Protein AF-A0A382UU58-F1 (afdb_monomer)

Solvent-accessible surface area (backbone atoms only — not comparable to full-atom values): 13690 Å² total; per-residue (Å²): 138,83,81,94,63,90,86,84,71,90,82,39,49,77,44,69,69,49,48,34,22,35,43,61,90,78,66,25,38,20,28,52,33,77,77,60,89,43,60,71,26,69,66,70,88,85,86,72,97,66,86,73,77,76,83,92,74,91,73,87,65,87,73,83,65,78,60,78,76,67,79,56,50,86,46,58,68,47,61,57,78,57,75,48,68,47,67,58,75,57,39,84,44,83,53,69,89,53,83,69,72,57,68,86,72,87,88,69,98,75,86,88,71,95,87,71,86,86,76,94,68,88,84,85,73,98,64,93,84,85,75,96,64,93,84,87,76,93,67,91,82,86,75,95,64,94,83,87,71,98,60,93,84,85,73,96,70,88,87,85,69,99,62,90,85,84,76,92,68,91,82,85,84,82,80,94,79,88,77,64,97,83,67,83,133

Secondary structure (DSSP, 8-state):
----S----SS-EEETTTTEEEETTTTEEEES-SS-SSSEEE-S----SS------S---S---S--S--S-B-SSEEE--S-B--SSB--SEEE-SSS-B--S----S----SS----SS----SS----SS----SS----SS----SS----SS----SS----SS-----S-----TT---

Sequence (185 aa):
MAVNKNFVVKNGLEVDTNTLFVDSANNRVAIGTTVPTAALDVRGKILSDSQVESFVGKFVGIVTAGAVGVTTMTTLDAVVTGFSTLGKANATSLNVTTGFSTVQSLTATDLTVSIGATVTKDLNVGAAATVGAALTVTGGAKFAADSRFEKALEIGEDLNVGAAATITGISTFTGAAKFASNSRF

Radius of gyration: 35.27 Å; Cα contacts (8 Å, |Δi|>4): 158; chains: 1; bounding box: 65×39×115 Å

Mean predicted aligned error: 12.37 Å

pLDDT: mean 81.49, std 17.52, range [39.19, 97.0]

Foldseek 3Di:
DDDPDDDDDQQWDDDPAQAWTAHNVVCAIEGRHNDDPDNYHYPDDDDDPDDDQDDPDDDDDDDDDHYAEDADDDDAADDYEDEDAHADDPYVDDDYPDDDYDYPDDDDPDDDDDPDDDDPDDDDDPDDDDDPDDDDDPDDDDDPDDDDDPDDDDDPDDDDDPDDDDDPDDDDDDDDDDDDPPDDD

Nearest PDB structures (foldseek):
  8ojn-assembly1_C  TM=7.534E-01  e=4.345E-01  Bdellovibrio bacteriovorus HD100

Organism: NCBI:txid408172

Structure (mmCIF, N/CA/C/O backbone):
data_AF-A0A382UU58-F1
#
_entry.id   AF-A0A382UU58-F1
#
loop_
_atom_site.group_PDB
_atom_site.id
_atom_site.type_symbol
_atom_site.label_atom_id
_atom_site.label_alt_id
_atom_site.label_comp_id
_atom_site.label_asym_id
_atom_site.label_entity_id
_atom_site.label_seq_id
_atom_site.pdbx_PDB_ins_code
_atom_site.Cartn_x
_atom_site.Cartn_y
_atom_site.Cartn_z
_atom_site.occupancy
_atom_site.B_iso_or_equiv
_atom_site.auth_seq_id
_atom_site.auth_comp_id
_atom_site.auth_asym_id
_atom_site.auth_atom_id
_atom_site.pdbx_PDB_model_num
ATOM 1 N N . MET A 1 1 ? -20.661 -18.734 61.007 1.00 77.69 1 MET A N 1
ATOM 2 C CA . MET A 1 1 ? -21.776 -19.347 60.250 1.00 77.69 1 MET A CA 1
ATOM 3 C C . MET A 1 1 ? -21.388 -19.371 58.786 1.00 77.69 1 MET A C 1
ATOM 5 O O . MET A 1 1 ? -21.098 -18.311 58.253 1.00 77.69 1 MET A O 1
ATOM 9 N N . ALA A 1 2 ? -21.332 -20.548 58.166 1.00 82.00 2 ALA A N 1
ATOM 10 C CA . ALA A 1 2 ? -21.176 -20.670 56.719 1.00 82.00 2 ALA A CA 1
ATOM 11 C C . ALA A 1 2 ? -22.558 -20.881 56.093 1.00 82.00 2 ALA A C 1
ATOM 13 O O . ALA A 1 2 ? -23.385 -21.609 56.646 1.00 82.00 2 ALA A O 1
ATOM 14 N N . VAL A 1 3 ? -22.820 -20.229 54.964 1.00 87.00 3 VAL A N 1
ATOM 15 C CA . VAL A 1 3 ? -24.046 -20.443 54.193 1.00 87.00 3 VAL A CA 1
ATOM 16 C C . VAL A 1 3 ? -23.756 -21.565 53.196 1.00 87.00 3 VAL A C 1
ATOM 18 O O . VAL A 1 3 ? -22.998 -21.370 52.257 1.00 87.00 3 VAL A O 1
ATOM 21 N N . ASN A 1 4 ? -24.334 -22.752 53.408 1.00 87.88 4 ASN A N 1
ATOM 22 C CA . ASN A 1 4 ? -24.103 -23.942 52.565 1.00 87.88 4 ASN A CA 1
ATOM 23 C C . ASN A 1 4 ? -25.203 -24.143 51.500 1.00 87.88 4 ASN A C 1
ATOM 25 O O . ASN A 1 4 ? -25.436 -25.254 51.022 1.00 87.88 4 ASN A O 1
ATOM 29 N N . LYS A 1 5 ? -25.948 -23.082 51.184 1.00 90.62 5 LYS A N 1
ATOM 30 C CA . LYS A 1 5 ? -27.027 -23.048 50.188 1.00 90.62 5 LYS A CA 1
ATOM 31 C C . LYS A 1 5 ?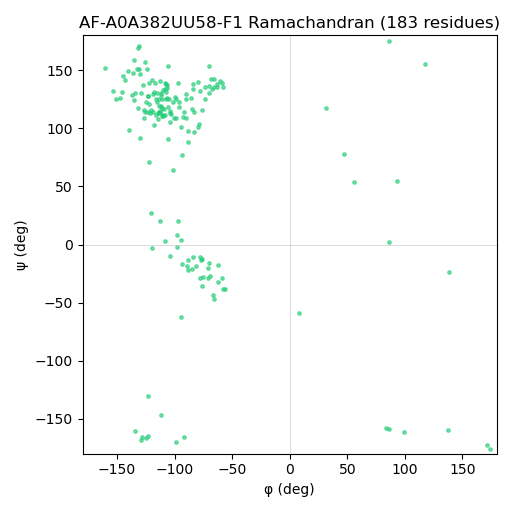 -26.879 -21.781 49.349 1.00 90.62 5 LYS A C 1
ATOM 33 O O . LYS A 1 5 ? -26.264 -20.818 49.800 1.00 90.62 5 LYS A O 1
ATOM 38 N N . ASN A 1 6 ? -27.465 -21.780 48.152 1.00 89.62 6 ASN A N 1
ATOM 39 C CA . ASN A 1 6 ? -27.457 -20.616 47.267 1.00 89.62 6 ASN A CA 1
ATOM 40 C C . ASN A 1 6 ? -28.095 -19.403 47.957 1.00 89.62 6 ASN A C 1
ATOM 42 O O . ASN A 1 6 ? -29.173 -19.516 48.545 1.00 89.62 6 ASN A O 1
ATOM 46 N N . PHE A 1 7 ? -27.458 -18.241 47.829 1.00 89.94 7 PHE A N 1
ATOM 47 C CA . PHE A 1 7 ? -28.039 -16.962 48.219 1.00 89.94 7 PHE A CA 1
ATOM 48 C C . PHE A 1 7 ? -28.746 -16.352 47.002 1.00 89.94 7 PHE A C 1
ATOM 50 O O . PHE A 1 7 ? -28.104 -16.060 45.997 1.00 89.94 7 PHE A O 1
ATOM 57 N N . VAL A 1 8 ? -30.075 -16.220 47.059 1.00 88.56 8 VAL A N 1
ATOM 58 C CA . VAL A 1 8 ? -30.902 -15.746 45.935 1.00 88.56 8 VAL A CA 1
ATOM 59 C C . VAL A 1 8 ? -31.477 -14.375 46.269 1.00 88.56 8 VAL A C 1
ATOM 61 O O . VAL A 1 8 ? -32.259 -14.247 47.209 1.00 88.56 8 VAL A O 1
ATOM 64 N N . VAL A 1 9 ? -31.135 -13.367 45.465 1.00 89.69 9 VAL A N 1
ATOM 65 C CA . VAL A 1 9 ? -31.638 -11.991 45.598 1.00 89.69 9 VAL A CA 1
ATOM 66 C C . VAL A 1 9 ? -32.503 -11.654 44.384 1.00 89.69 9 VAL A C 1
ATOM 68 O O . VAL A 1 9 ? -32.063 -11.820 43.251 1.00 89.69 9 VAL A O 1
ATOM 71 N N . LYS A 1 10 ? -33.751 -11.220 44.607 1.00 87.94 10 LYS A N 1
ATOM 72 C CA . LYS A 1 10 ? -34.755 -11.048 43.535 1.00 87.94 10 LYS A CA 1
ATOM 73 C C . LYS A 1 10 ? -34.829 -9.640 42.938 1.00 87.94 10 LYS A C 1
ATOM 75 O O . LYS A 1 10 ? -35.407 -9.482 41.872 1.00 87.94 10 LYS A O 1
ATOM 80 N N . ASN A 1 11 ? -34.275 -8.635 43.613 1.00 89.62 11 ASN A N 1
ATOM 81 C CA . ASN A 1 11 ? -34.460 -7.220 43.270 1.00 89.62 11 ASN A CA 1
ATOM 82 C C . ASN A 1 11 ? -33.140 -6.502 42.942 1.00 89.62 11 ASN A C 1
ATOM 84 O O . ASN A 1 11 ? -33.041 -5.292 43.111 1.00 89.62 11 ASN A O 1
ATOM 88 N N . GLY A 1 12 ? -32.133 -7.242 42.470 1.00 89.56 12 GLY A N 1
ATOM 89 C CA . GLY A 1 12 ? -30.792 -6.712 42.224 1.00 89.56 12 GLY A CA 1
ATOM 90 C C . GLY A 1 12 ? -29.902 -6.733 43.466 1.00 89.56 12 GLY A C 1
ATOM 91 O O . GLY A 1 12 ? -30.329 -7.121 44.553 1.00 89.56 12 GLY A O 1
ATOM 92 N N . LEU A 1 13 ? -28.640 -6.363 43.278 1.00 93.19 13 LEU A N 1
ATOM 93 C CA . LEU A 1 13 ? -27.620 -6.313 44.322 1.00 93.19 13 LEU A CA 1
ATOM 94 C C . LEU A 1 13 ? -26.845 -5.009 44.165 1.00 93.19 13 LEU A C 1
ATOM 96 O O . LEU A 1 13 ? -26.281 -4.758 43.105 1.00 93.19 13 LEU A O 1
ATOM 100 N N . GLU A 1 14 ? -26.792 -4.215 45.224 1.00 92.56 14 GLU A N 1
ATOM 101 C CA . GLU A 1 14 ? -25.912 -3.055 45.326 1.00 92.56 14 GLU A CA 1
ATOM 102 C C . GLU A 1 14 ? -24.922 -3.322 46.457 1.00 92.56 14 GLU A C 1
ATOM 104 O O . GLU A 1 14 ? -25.316 -3.645 47.580 1.00 92.56 14 GLU A O 1
ATOM 109 N N . VAL A 1 15 ? -23.633 -3.230 46.149 1.00 94.44 15 VAL A N 1
ATOM 110 C CA . VAL A 1 15 ? -22.552 -3.327 47.127 1.00 94.44 15 VAL A CA 1
ATOM 111 C C . VAL A 1 15 ? -21.776 -2.030 47.054 1.00 94.44 15 VAL A C 1
ATOM 113 O O . VAL A 1 15 ? -21.166 -1.765 46.020 1.00 94.44 15 VAL A O 1
ATOM 116 N N . ASP A 1 16 ? -21.804 -1.271 48.154 1.00 93.62 16 ASP A N 1
ATOM 117 C CA . ASP A 1 16 ? -21.096 0.003 48.313 1.00 93.62 16 ASP A CA 1
ATOM 118 C C . ASP A 1 16 ? -21.306 0.915 47.099 1.00 93.62 16 ASP A C 1
ATOM 120 O O . ASP A 1 16 ? -20.454 0.949 46.230 1.00 93.62 16 ASP A O 1
ATOM 124 N N . THR A 1 17 ? -22.471 1.569 47.017 1.00 87.00 17 THR A N 1
ATOM 125 C CA . THR A 1 17 ? -23.039 2.395 45.926 1.00 87.00 17 THR A CA 1
ATOM 126 C C . THR A 1 17 ? -22.303 2.436 44.581 1.00 87.00 17 THR A C 1
ATOM 128 O O . THR A 1 17 ? -22.873 2.074 43.559 1.00 87.00 17 THR A O 1
ATOM 131 N N . ASN A 1 18 ? -21.046 2.859 44.526 1.00 86.50 18 ASN A N 1
ATOM 132 C CA . ASN A 1 18 ? -20.272 2.954 43.294 1.00 86.50 18 ASN A CA 1
ATOM 133 C C . ASN A 1 18 ? -19.395 1.725 42.978 1.00 86.50 18 ASN A C 1
ATOM 135 O O . ASN A 1 18 ? -18.676 1.770 41.987 1.00 86.50 18 ASN A O 1
ATOM 139 N N . THR A 1 19 ? -19.424 0.640 43.749 1.00 94.12 19 THR A N 1
ATOM 140 C CA . THR A 1 19 ? -18.505 -0.499 43.606 1.00 94.12 19 THR A CA 1
ATOM 141 C C . THR A 1 19 ? -19.093 -1.607 42.733 1.00 94.12 19 THR A C 1
ATOM 143 O O . THR A 1 19 ? -18.539 -1.869 41.666 1.00 94.12 19 THR A O 1
ATOM 146 N N . LEU A 1 20 ? -20.213 -2.232 43.114 1.00 95.81 20 LEU A N 1
ATOM 147 C CA . LEU A 1 20 ? -20.887 -3.261 42.307 1.00 95.81 20 LEU A CA 1
ATOM 148 C C . LEU A 1 20 ? -22.398 -3.044 42.322 1.00 95.81 20 LEU A C 1
ATOM 150 O O . LEU A 1 20 ? -23.010 -2.977 43.387 1.00 95.81 20 LEU A O 1
ATOM 154 N N . PHE A 1 21 ? -22.998 -3.007 41.137 1.00 96.12 21 PHE A N 1
ATOM 155 C CA . PHE A 1 21 ? -24.433 -2.814 40.978 1.00 96.12 21 PHE A CA 1
ATOM 156 C C . PHE A 1 21 ? -25.022 -3.798 39.963 1.00 96.12 21 PHE A C 1
ATOM 158 O O . PHE A 1 21 ? -24.518 -3.940 38.851 1.00 96.12 21 PHE A O 1
ATOM 165 N N . VAL A 1 22 ? -26.106 -4.476 40.337 1.00 96.69 22 VAL A N 1
ATOM 166 C CA . VAL A 1 22 ? -26.886 -5.364 39.464 1.00 96.69 22 VAL A CA 1
ATOM 167 C C . VAL A 1 22 ? -28.284 -4.785 39.296 1.00 96.69 22 VAL A C 1
ATOM 169 O O . VAL A 1 22 ? -29.093 -4.806 40.225 1.00 96.69 22 VAL A O 1
ATOM 172 N N . ASP A 1 23 ? -28.581 -4.330 38.082 1.00 95.56 23 ASP A N 1
ATOM 173 C CA . ASP A 1 23 ? -29.900 -3.855 37.675 1.00 95.56 23 ASP A CA 1
ATOM 174 C C . ASP A 1 23 ? -30.730 -5.031 37.153 1.00 95.56 23 ASP A C 1
ATOM 176 O O . ASP A 1 23 ? -30.622 -5.452 35.996 1.00 95.56 23 ASP A O 1
ATOM 180 N N . SER A 1 24 ? -31.575 -5.562 38.033 1.00 94.88 24 SER A N 1
ATOM 181 C CA . SER A 1 24 ? -32.471 -6.673 37.699 1.00 94.88 24 SER A CA 1
ATOM 182 C C . SER A 1 24 ? -33.618 -6.290 36.757 1.00 94.88 24 SER A C 1
ATOM 184 O O . SER A 1 24 ? -34.164 -7.171 36.100 1.00 94.88 24 SER A O 1
ATOM 186 N N . ALA A 1 25 ? -33.978 -5.006 36.650 1.00 95.06 25 ALA A N 1
ATOM 187 C CA . ALA A 1 25 ? -35.067 -4.570 35.777 1.00 95.06 25 ALA A CA 1
ATOM 188 C C . ALA A 1 25 ? -34.635 -4.556 34.304 1.00 95.06 25 ALA A C 1
ATOM 190 O O . ALA A 1 25 ? -35.426 -4.891 33.422 1.00 95.06 25 ALA A O 1
ATOM 191 N N . ASN A 1 26 ? -33.371 -4.204 34.044 1.00 95.62 26 ASN A N 1
ATOM 192 C CA . ASN A 1 26 ? -32.811 -4.107 32.693 1.00 95.62 26 ASN A CA 1
ATOM 193 C C . ASN A 1 26 ? -31.810 -5.221 32.346 1.00 95.62 26 ASN A C 1
ATOM 195 O O . ASN A 1 26 ? -31.237 -5.195 31.256 1.00 95.62 26 ASN A O 1
ATOM 199 N N . ASN A 1 27 ? -31.599 -6.186 33.249 1.00 96.12 27 ASN A N 1
ATOM 200 C CA . ASN A 1 27 ? -30.622 -7.273 33.124 1.00 96.12 27 ASN A CA 1
ATOM 201 C C . ASN A 1 27 ? -29.187 -6.765 32.881 1.00 96.12 27 ASN A C 1
ATOM 203 O O . ASN A 1 27 ? -28.540 -7.155 31.906 1.00 96.12 27 ASN A O 1
ATOM 207 N N . ARG A 1 28 ? -28.695 -5.869 33.749 1.00 96.69 28 ARG A N 1
ATOM 208 C CA . ARG A 1 28 ? -27.355 -5.261 33.625 1.00 96.69 28 ARG A CA 1
ATOM 209 C C . ARG A 1 28 ? -26.509 -5.470 34.874 1.00 96.69 28 ARG A C 1
ATOM 211 O O . ARG A 1 28 ? -27.033 -5.523 35.986 1.00 96.69 28 ARG A O 1
ATOM 218 N N . VAL A 1 29 ? -25.194 -5.519 34.685 1.00 97.00 29 VAL A N 1
ATOM 219 C CA . VAL A 1 29 ? -24.195 -5.520 35.761 1.00 97.00 29 VAL A CA 1
ATOM 220 C C . VAL A 1 29 ? -23.247 -4.343 35.560 1.00 97.00 29 VAL A C 1
ATOM 222 O O . VAL A 1 29 ? -22.845 -4.044 34.435 1.00 97.00 29 VAL A O 1
ATOM 225 N N . ALA A 1 30 ? -22.891 -3.670 36.647 1.00 96.62 30 ALA A N 1
ATOM 226 C CA . ALA A 1 30 ? -22.056 -2.485 36.625 1.00 96.62 30 ALA A CA 1
ATOM 227 C C . ALA A 1 30 ? -20.987 -2.504 37.721 1.00 96.62 30 ALA A C 1
ATOM 229 O O . ALA A 1 30 ? -21.220 -3.003 38.822 1.00 96.62 30 ALA A O 1
ATOM 230 N N . ILE A 1 31 ? -19.834 -1.908 37.420 1.00 96.69 31 ILE A N 1
ATOM 231 C CA . ILE A 1 31 ? -18.744 -1.635 38.363 1.00 96.69 31 ILE A CA 1
ATOM 232 C C . ILE A 1 31 ? -18.365 -0.160 38.208 1.00 96.69 31 ILE A C 1
ATOM 234 O O . ILE A 1 31 ? -18.154 0.302 37.086 1.00 96.69 31 ILE A O 1
ATOM 238 N N . GLY A 1 32 ? -18.273 0.602 39.299 1.00 96.19 32 GLY A N 1
ATOM 239 C CA . GLY A 1 32 ? -17.961 2.040 39.222 1.00 96.19 32 GLY A CA 1
ATOM 240 C C . GLY A 1 32 ? -19.179 2.954 39.000 1.00 96.19 32 GLY A C 1
ATOM 241 O O . GLY A 1 32 ? -19.013 4.165 38.835 1.00 96.19 32 GLY A O 1
ATOM 242 N N . THR A 1 33 ? -20.405 2.415 38.931 1.00 95.06 33 THR A N 1
ATOM 243 C CA . THR A 1 33 ? -21.635 3.191 38.678 1.00 95.06 33 THR A CA 1
ATOM 244 C C . THR A 1 33 ? -22.910 2.464 39.112 1.00 95.06 33 THR A C 1
ATOM 246 O O . THR A 1 33 ? -22.974 1.244 39.048 1.00 95.06 33 THR A O 1
ATOM 249 N N . THR A 1 34 ? -23.949 3.224 39.468 1.00 95.31 34 THR A N 1
ATOM 250 C CA . THR A 1 34 ? -25.327 2.744 39.693 1.00 95.31 34 THR A CA 1
ATOM 251 C C . THR A 1 34 ? -26.252 2.955 38.492 1.00 95.31 34 THR A C 1
ATOM 253 O O . THR A 1 34 ? -27.418 2.575 38.531 1.00 95.31 34 THR A O 1
ATOM 256 N N . VAL A 1 35 ? -25.763 3.573 37.411 1.00 94.25 35 VAL A N 1
ATOM 257 C CA . VAL A 1 35 ? -26.565 3.882 36.214 1.00 94.25 35 VAL A CA 1
ATOM 258 C C . VAL A 1 35 ? -25.913 3.227 34.991 1.00 94.25 35 VAL A C 1
ATOM 260 O O . VAL A 1 35 ? -25.298 3.926 34.176 1.00 94.25 35 VAL A O 1
ATOM 263 N N . PRO A 1 36 ? -25.976 1.884 34.873 1.00 95.62 36 PRO A N 1
ATOM 264 C CA . PRO A 1 36 ? -25.387 1.172 33.748 1.00 95.62 36 PRO A CA 1
ATOM 265 C C . PRO A 1 36 ? -26.089 1.518 32.439 1.00 95.62 36 PRO A C 1
ATOM 267 O O . PRO A 1 36 ? -27.319 1.501 32.344 1.00 95.62 36 PRO A O 1
ATOM 270 N N . THR A 1 37 ? -25.301 1.766 31.399 1.00 95.06 37 THR A N 1
ATOM 271 C CA . THR A 1 37 ? -25.795 2.080 30.045 1.00 95.06 37 THR A CA 1
ATOM 272 C C . THR A 1 37 ? -25.672 0.911 29.064 1.00 95.06 37 THR A C 1
ATOM 274 O O . THR A 1 37 ? -26.261 0.949 27.985 1.00 95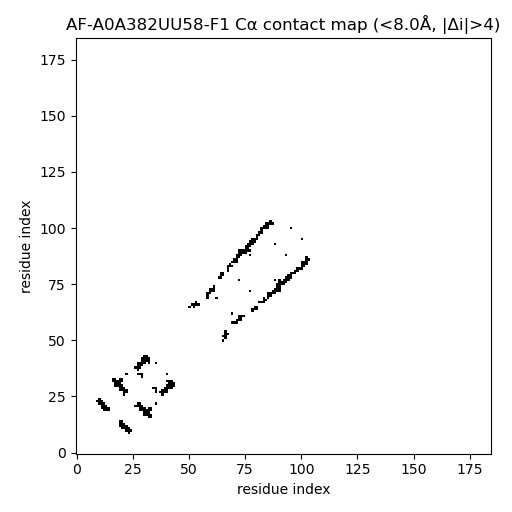.06 37 THR A O 1
ATOM 277 N N . ALA A 1 38 ? -24.970 -0.152 29.462 1.00 92.94 38 ALA A N 1
ATOM 278 C CA . ALA A 1 38 ? -24.764 -1.382 28.704 1.00 92.94 38 ALA A CA 1
ATOM 279 C C . ALA A 1 38 ? -25.055 -2.618 29.574 1.00 92.94 38 ALA A C 1
ATOM 281 O O . ALA A 1 38 ? -25.234 -2.501 30.785 1.00 92.94 38 ALA A O 1
ATOM 282 N N . ALA A 1 39 ? -25.099 -3.807 28.960 1.00 93.62 39 ALA A N 1
ATOM 283 C CA . ALA A 1 39 ? -25.292 -5.071 29.682 1.00 93.62 39 ALA A CA 1
ATOM 284 C C . ALA A 1 39 ? -24.201 -5.311 30.747 1.00 93.62 39 ALA A C 1
ATOM 286 O O . ALA A 1 39 ? -24.503 -5.767 31.847 1.00 93.62 39 ALA A O 1
ATOM 287 N N . LEU A 1 40 ? -22.956 -4.943 30.427 1.00 93.25 40 LEU A N 1
ATOM 288 C CA . LEU A 1 40 ? -21.830 -4.859 31.353 1.00 93.25 40 LEU A CA 1
ATOM 289 C C . LEU A 1 40 ? -21.222 -3.451 31.250 1.00 93.25 40 LEU A C 1
ATOM 291 O O . LEU A 1 40 ? -20.705 -3.091 30.193 1.00 93.25 40 LEU A O 1
ATOM 295 N N . ASP A 1 41 ? -21.303 -2.653 32.316 1.00 93.50 41 ASP A N 1
ATOM 296 C CA . ASP A 1 41 ? -20.777 -1.276 32.371 1.00 93.50 41 ASP A CA 1
ATOM 297 C C . ASP A 1 41 ? -19.690 -1.174 33.452 1.00 93.50 41 ASP A C 1
ATOM 299 O O . ASP A 1 41 ? -19.980 -1.151 34.647 1.00 93.50 41 ASP A O 1
ATOM 303 N N . VAL A 1 42 ? -18.421 -1.157 33.039 1.00 93.44 42 VAL A N 1
ATOM 304 C CA . VAL A 1 42 ? -17.278 -1.043 33.954 1.00 93.44 42 VAL A CA 1
ATOM 305 C C . VAL A 1 42 ? -16.622 0.320 33.777 1.00 93.44 42 VAL A C 1
ATOM 307 O O . VAL A 1 42 ? -15.960 0.584 32.771 1.00 93.44 42 VAL A O 1
ATOM 310 N N . ARG A 1 43 ? -16.757 1.184 34.783 1.00 93.12 43 ARG A N 1
ATOM 311 C CA . ARG A 1 43 ? -16.112 2.502 34.827 1.00 93.12 43 ARG A CA 1
ATOM 312 C C . ARG A 1 43 ? -14.786 2.413 35.568 1.00 93.12 43 ARG A C 1
ATOM 314 O O . ARG A 1 43 ? -14.669 2.794 36.728 1.00 93.12 43 ARG A O 1
ATOM 321 N N . GLY A 1 44 ? -13.778 1.887 34.883 1.00 88.50 44 GLY A N 1
ATOM 322 C CA . GLY A 1 44 ? -12.439 1.707 35.435 1.00 88.50 44 GLY A CA 1
ATOM 323 C C . GLY A 1 44 ? -11.535 0.897 34.514 1.00 88.50 44 GLY A C 1
ATOM 324 O O . GLY A 1 44 ? -11.891 0.593 33.377 1.00 88.50 44 GLY A O 1
ATOM 325 N N . LYS A 1 45 ? -10.346 0.545 35.011 1.00 84.56 45 LYS A N 1
ATOM 326 C CA . LYS A 1 45 ? -9.457 -0.400 34.325 1.00 84.56 45 LYS A CA 1
ATOM 327 C C . LYS A 1 45 ? -9.960 -1.824 34.562 1.00 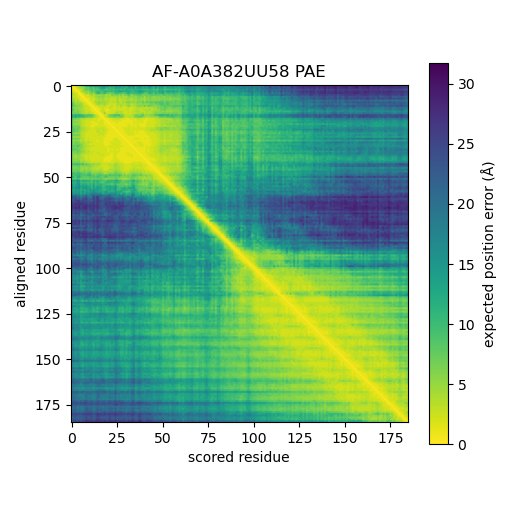84.56 45 LYS A C 1
ATOM 329 O O . LYS A 1 45 ? -10.209 -2.192 35.705 1.00 84.56 45 LYS A O 1
ATOM 334 N N . ILE A 1 46 ? -10.051 -2.619 33.500 1.00 87.94 46 ILE A N 1
ATOM 335 C CA . ILE A 1 46 ? -10.302 -4.061 33.581 1.00 87.94 46 ILE A CA 1
ATOM 336 C C . ILE A 1 46 ? -8.945 -4.763 33.502 1.00 87.94 46 ILE A C 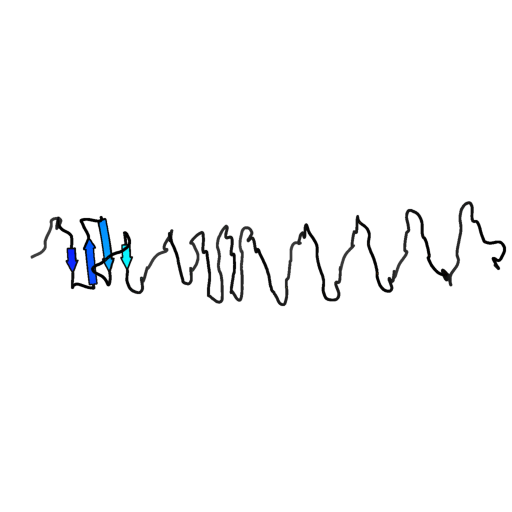1
ATOM 338 O O . ILE A 1 46 ? -8.203 -4.553 32.543 1.00 87.94 46 ILE A O 1
ATOM 342 N N . LEU A 1 47 ? -8.615 -5.563 34.514 1.00 84.75 47 LEU A N 1
ATOM 343 C CA . LEU A 1 47 ? -7.469 -6.468 34.490 1.00 84.75 47 LEU A CA 1
ATOM 344 C C . LEU A 1 47 ? -7.999 -7.885 34.254 1.00 84.75 47 LEU A C 1
ATOM 346 O O . LEU A 1 47 ? -8.677 -8.428 35.122 1.00 84.75 47 LEU A O 1
ATOM 350 N N . SER A 1 48 ? -7.701 -8.458 33.091 1.00 85.12 48 SER A N 1
ATOM 351 C CA . SER A 1 48 ? -8.047 -9.841 32.747 1.00 85.12 48 SER A CA 1
ATOM 352 C C . SER A 1 48 ? -6.788 -10.703 32.786 1.00 85.12 48 SER A C 1
ATOM 354 O O . SER A 1 48 ? -5.742 -10.277 32.300 1.00 85.12 48 SER A O 1
ATOM 356 N N . ASP A 1 49 ? -6.881 -11.906 33.348 1.00 84.94 49 ASP A N 1
ATOM 357 C CA . ASP A 1 49 ? -5.792 -12.897 33.347 1.00 84.94 49 ASP A CA 1
ATOM 358 C C . ASP A 1 49 ? -5.739 -13.737 32.054 1.00 84.94 49 ASP A C 1
ATOM 360 O O . ASP A 1 49 ? -4.761 -14.437 31.805 1.00 84.94 49 ASP A O 1
ATOM 364 N N . SER A 1 50 ? -6.784 -13.631 31.230 1.00 76.19 50 SER A N 1
ATOM 365 C CA . SER A 1 50 ? -7.029 -14.420 30.023 1.00 76.19 50 SER A CA 1
ATOM 366 C C . SER A 1 50 ? -7.415 -13.524 28.838 1.00 76.19 50 SER A C 1
ATOM 368 O O . SER A 1 50 ? -7.697 -12.332 29.001 1.00 76.19 50 SER A O 1
ATOM 370 N N . GLN A 1 51 ? -7.437 -14.097 27.630 1.00 64.75 51 GLN A N 1
ATOM 371 C CA . GLN A 1 51 ? -7.821 -13.381 26.410 1.00 64.75 51 GLN A CA 1
ATOM 372 C C . GLN A 1 51 ? -9.301 -12.961 26.437 1.00 64.75 51 GLN A C 1
ATOM 374 O O . GLN A 1 51 ? -10.173 -13.682 26.919 1.00 64.75 51 GLN A O 1
ATOM 379 N N . VAL A 1 52 ? -9.586 -11.771 25.899 1.00 74.44 52 VAL A N 1
ATOM 380 C CA . VAL A 1 52 ? -10.952 -11.328 25.592 1.00 74.44 52 VAL A CA 1
ATOM 381 C C . VAL A 1 52 ? -11.219 -11.668 24.129 1.00 74.44 52 VAL A C 1
ATOM 383 O O . VAL A 1 52 ? -10.764 -10.963 23.234 1.00 74.44 52 VAL A O 1
ATOM 386 N N . GLU A 1 53 ? -11.943 -12.764 23.903 1.00 61.19 53 GLU A N 1
ATOM 387 C CA . GLU A 1 53 ? -12.164 -13.361 22.574 1.00 61.19 53 GLU A CA 1
ATOM 388 C C . GLU A 1 53 ? -12.915 -12.443 21.594 1.00 61.19 53 GLU A C 1
ATOM 390 O O . GLU A 1 53 ? -12.691 -12.482 20.386 1.00 61.19 53 GLU A O 1
ATOM 395 N N . SER A 1 54 ? -13.828 -11.604 22.096 1.00 61.78 54 SER A N 1
ATOM 396 C CA . SER A 1 54 ? -14.620 -10.698 21.264 1.00 61.78 54 SER A CA 1
ATOM 397 C C . SER A 1 54 ? -14.937 -9.401 21.998 1.00 61.78 54 SER A C 1
ATOM 399 O O . SER A 1 54 ? -15.498 -9.412 23.094 1.00 61.78 54 SER A O 1
ATOM 401 N N . PHE A 1 55 ? -14.603 -8.274 21.369 1.00 67.88 55 PHE A N 1
ATOM 402 C CA . PHE A 1 55 ? -15.028 -6.949 21.804 1.00 67.88 55 PHE A CA 1
ATOM 403 C C . PHE A 1 55 ? -15.988 -6.383 20.757 1.00 67.88 55 PHE A C 1
ATOM 405 O O . PHE A 1 55 ? -15.595 -6.107 19.626 1.00 67.88 55 PHE A O 1
ATOM 412 N N . VAL A 1 56 ? -17.259 -6.213 21.119 1.00 62.12 56 VAL A N 1
ATOM 413 C CA . VAL A 1 56 ? -18.273 -5.633 20.230 1.00 62.12 56 VAL A CA 1
ATOM 414 C C . VAL A 1 56 ? -18.478 -4.173 20.626 1.00 62.12 56 VAL A C 1
ATOM 416 O O . VAL A 1 56 ? -19.034 -3.887 21.683 1.00 62.12 56 VAL A O 1
ATOM 419 N N . GLY A 1 57 ? -18.011 -3.236 19.794 1.00 65.44 57 GLY A N 1
ATOM 420 C CA . GLY A 1 57 ? -18.171 -1.796 20.020 1.00 65.44 57 GLY A CA 1
ATOM 421 C C . GLY A 1 57 ? -16.916 -0.976 19.711 1.00 65.44 57 GLY A C 1
ATOM 422 O O . GLY A 1 57 ? -16.033 -1.401 18.969 1.00 65.44 57 GLY A O 1
ATOM 423 N N . LYS A 1 58 ? -16.837 0.236 20.274 1.00 61.22 58 LYS A N 1
ATOM 424 C CA . LYS A 1 58 ? -15.688 1.141 20.121 1.00 61.22 58 LYS A CA 1
ATOM 425 C C . LYS A 1 58 ? -14.591 0.770 21.125 1.00 61.22 58 LYS A C 1
ATOM 427 O O . LYS A 1 58 ? -14.632 1.218 22.267 1.00 61.22 58 LYS A O 1
ATOM 432 N N . PHE A 1 59 ? -13.604 -0.011 20.696 1.00 66.19 59 PHE A N 1
ATOM 433 C CA . PHE A 1 59 ? -12.377 -0.233 21.465 1.00 66.19 59 PHE A CA 1
ATOM 434 C C . PHE A 1 59 ? -11.367 0.897 21.204 1.00 66.19 59 PHE A C 1
ATOM 436 O O . PHE A 1 59 ? -11.145 1.285 20.057 1.00 66.19 59 PHE A O 1
ATOM 443 N N . VAL A 1 60 ? -10.765 1.440 22.264 1.00 54.31 60 VAL A N 1
ATOM 444 C CA . VAL A 1 60 ? -9.696 2.451 22.197 1.00 54.31 60 VAL A CA 1
ATOM 445 C C . VAL A 1 60 ? -8.559 1.973 23.106 1.00 54.31 60 VAL A C 1
ATOM 447 O O . VAL A 1 60 ? -8.594 2.213 24.310 1.00 54.31 60 VAL A O 1
ATOM 450 N N . GLY A 1 61 ? -7.585 1.238 22.557 1.00 54.03 61 GLY A N 1
ATOM 451 C CA . GLY A 1 61 ? -6.487 0.635 23.326 1.0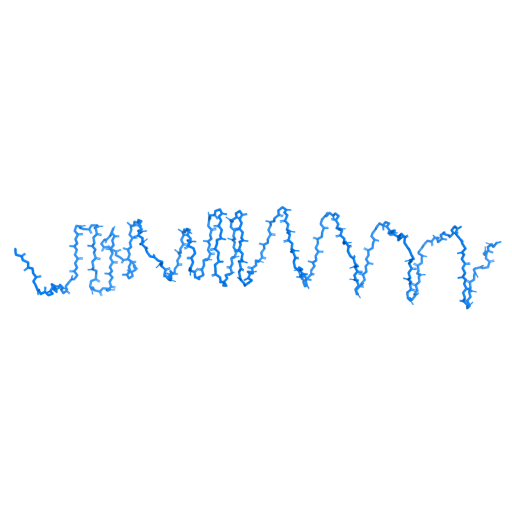0 54.03 61 GLY A CA 1
ATOM 452 C C . GLY A 1 61 ? -5.571 -0.276 22.496 1.00 54.03 61 GLY A C 1
ATOM 453 O O . GLY A 1 61 ? -5.740 -0.390 21.283 1.00 54.03 61 GLY A O 1
ATOM 454 N N . ILE A 1 62 ? -4.599 -0.924 23.151 1.00 51.59 62 ILE A N 1
ATOM 455 C CA . ILE A 1 62 ? -3.707 -1.935 22.551 1.00 51.59 62 ILE A CA 1
ATOM 456 C C . ILE A 1 62 ? -4.394 -3.297 22.630 1.00 51.59 62 ILE A C 1
ATOM 458 O O . ILE A 1 62 ? -4.774 -3.723 23.719 1.00 51.59 62 ILE A O 1
ATOM 462 N N . VAL A 1 63 ? -4.520 -3.991 21.500 1.00 57.28 63 VAL A N 1
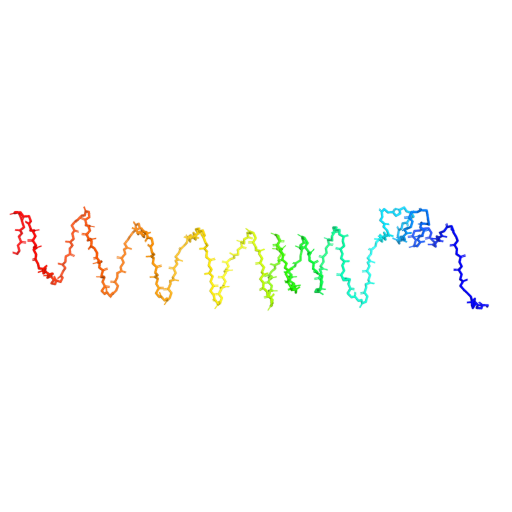ATOM 463 C CA . VAL A 1 63 ? -4.833 -5.424 21.493 1.00 57.28 63 VAL A CA 1
ATOM 464 C C . VAL A 1 63 ? -3.512 -6.179 21.446 1.00 57.28 63 VAL A C 1
ATOM 466 O O . VAL A 1 63 ? -2.828 -6.179 20.426 1.00 57.28 63 VAL A O 1
ATOM 469 N N . THR A 1 64 ? -3.149 -6.835 22.543 1.00 47.53 64 THR A N 1
ATOM 470 C CA . THR A 1 64 ? -2.115 -7.871 22.507 1.00 47.53 64 THR A CA 1
ATOM 471 C C . THR A 1 64 ? -2.763 -9.146 21.958 1.00 47.53 64 THR A C 1
ATOM 473 O O . THR A 1 64 ? -3.551 -9.766 22.658 1.00 47.53 64 THR A O 1
ATOM 476 N N . ALA A 1 65 ? -2.477 -9.447 20.684 1.00 40.75 65 ALA A N 1
ATOM 477 C CA . ALA A 1 65 ? -2.710 -10.676 19.903 1.00 40.75 65 ALA A CA 1
ATOM 478 C C . ALA A 1 65 ? -3.948 -11.557 20.228 1.00 40.75 65 ALA A C 1
ATOM 480 O O . ALA A 1 65 ? -4.023 -12.199 21.275 1.00 40.75 65 ALA A O 1
ATOM 481 N N . GLY A 1 66 ? -4.855 -11.690 19.248 1.00 50.09 66 GLY A N 1
ATOM 482 C CA . GLY A 1 66 ? -5.895 -12.735 19.201 1.00 50.09 66 GLY A CA 1
ATOM 483 C C . GLY A 1 66 ? -7.280 -12.270 18.737 1.00 50.09 66 GLY A C 1
ATOM 484 O O . GLY A 1 66 ? -8.042 -13.069 18.204 1.00 50.09 66 GLY A O 1
ATOM 485 N N . ALA A 1 67 ? -7.605 -10.981 18.872 1.00 45.16 67 ALA A N 1
ATOM 486 C CA . ALA A 1 67 ? -8.931 -10.473 18.520 1.00 45.16 67 ALA A CA 1
ATOM 487 C C . ALA A 1 67 ? -9.019 -10.016 17.051 1.00 45.16 67 ALA A C 1
ATOM 489 O O . ALA A 1 67 ? -8.260 -9.163 16.587 1.00 45.16 67 ALA A O 1
ATOM 490 N N . VAL A 1 68 ? -9.994 -10.574 16.334 1.00 45.84 68 VAL A N 1
ATOM 491 C CA . VAL A 1 68 ? -10.396 -10.190 14.975 1.00 45.84 68 VAL A CA 1
ATOM 492 C C . VAL A 1 68 ? -11.080 -8.813 15.017 1.00 45.84 68 VAL A C 1
ATOM 494 O O . VAL A 1 68 ? -12.013 -8.617 15.790 1.00 45.84 68 VAL A O 1
ATOM 497 N N . GLY A 1 69 ? -10.671 -7.875 14.152 1.00 49.97 69 GLY A N 1
ATOM 498 C CA . GLY A 1 69 ? -11.461 -6.668 13.852 1.00 49.97 69 GLY A CA 1
ATOM 499 C C . GLY A 1 69 ? -11.154 -5.413 14.680 1.00 49.97 69 GLY A C 1
ATOM 500 O O . GLY A 1 69 ? -12.057 -4.807 15.251 1.00 49.97 69 GLY A O 1
ATOM 501 N N . VAL A 1 70 ? -9.895 -4.966 14.709 1.00 49.81 70 VAL A N 1
ATOM 502 C CA . VAL A 1 70 ? -9.530 -3.665 15.301 1.00 49.81 70 VAL A CA 1
ATOM 503 C C . VAL A 1 70 ? -9.756 -2.532 14.292 1.00 49.81 70 VAL A C 1
ATOM 505 O O . VAL A 1 70 ? -9.065 -2.448 13.280 1.00 49.81 70 VAL A O 1
ATOM 508 N N . THR A 1 71 ? -10.705 -1.635 14.574 1.00 45.16 71 THR A N 1
ATOM 509 C CA . THR A 1 71 ? -11.073 -0.529 13.665 1.00 45.16 71 THR A CA 1
ATOM 510 C C . THR A 1 71 ? -10.085 0.651 13.694 1.00 45.16 71 THR A C 1
ATOM 512 O O . THR A 1 71 ? -9.909 1.311 12.672 1.00 45.16 71 THR A O 1
ATOM 515 N N . THR A 1 72 ? -9.392 0.902 14.816 1.00 41.06 72 THR A N 1
ATOM 516 C CA . THR A 1 72 ? -8.366 1.962 14.942 1.00 41.06 72 THR A CA 1
ATOM 517 C C . THR A 1 72 ? -7.307 1.573 15.980 1.00 41.06 72 THR A C 1
ATOM 519 O O . THR A 1 72 ? -7.655 1.325 17.131 1.00 41.06 72 THR A O 1
ATOM 522 N N . MET A 1 73 ? -6.022 1.569 15.605 1.00 50.16 73 MET A N 1
ATOM 523 C CA . MET A 1 73 ? -4.888 1.332 16.515 1.00 50.16 73 MET A CA 1
ATOM 524 C C . MET A 1 73 ? -4.067 2.618 16.684 1.00 50.16 73 MET A C 1
ATOM 526 O O . MET A 1 73 ? -3.705 3.252 15.694 1.00 50.16 73 MET A O 1
ATOM 530 N N . THR A 1 74 ? -3.767 3.005 17.926 1.00 43.78 74 THR A N 1
ATOM 531 C CA . THR A 1 74 ? -3.030 4.243 18.256 1.00 43.78 74 THR A CA 1
ATOM 532 C C . THR A 1 74 ? -1.641 3.985 18.854 1.00 43.78 74 THR A C 1
ATOM 534 O O . THR A 1 74 ? -1.121 4.856 19.549 1.00 43.78 74 THR A O 1
ATOM 537 N N . THR A 1 75 ? -1.049 2.800 18.655 1.00 39.19 75 THR A N 1
ATOM 538 C CA . THR A 1 75 ? 0.218 2.406 19.304 1.00 39.19 75 THR A CA 1
ATOM 539 C C . THR A 1 75 ? 1.307 1.960 18.342 1.00 39.19 75 THR A C 1
ATOM 541 O O . THR A 1 75 ? 1.019 1.515 17.237 1.00 39.19 75 THR A O 1
ATOM 544 N N . LEU A 1 76 ? 2.551 2.064 18.829 1.00 41.81 76 LEU A N 1
ATOM 545 C CA . LEU A 1 76 ? 3.799 1.922 18.078 1.00 41.81 76 LEU A CA 1
ATOM 546 C C . LEU A 1 76 ? 3.934 0.586 17.328 1.00 41.81 76 LEU A C 1
ATOM 548 O O . LEU A 1 76 ? 4.343 0.637 16.192 1.00 41.81 76 LEU A O 1
ATOM 552 N N . ASP A 1 77 ? 3.512 -0.580 17.818 1.00 40.00 77 ASP A N 1
ATOM 553 C CA . ASP A 1 77 ? 3.589 -1.821 17.015 1.00 40.00 77 ASP A CA 1
ATOM 554 C C . ASP A 1 77 ? 2.247 -2.554 16.935 1.00 40.00 77 ASP A C 1
ATOM 556 O O . ASP A 1 77 ? 1.536 -2.675 17.937 1.00 40.00 77 ASP A O 1
ATOM 560 N N . ALA A 1 78 ? 1.902 -3.039 15.735 1.00 48.59 78 ALA A N 1
ATOM 561 C CA . ALA A 1 78 ? 0.707 -3.836 15.461 1.00 48.59 78 ALA A CA 1
ATOM 562 C C . ALA A 1 78 ? 1.093 -5.293 15.178 1.00 48.59 78 ALA A C 1
ATOM 564 O O . ALA A 1 78 ? 1.660 -5.599 14.128 1.00 48.59 78 ALA A O 1
ATOM 565 N N . VAL A 1 79 ? 0.740 -6.204 16.090 1.00 47.06 79 VAL A N 1
ATOM 566 C CA . VAL A 1 79 ? 0.825 -7.653 15.852 1.00 47.06 79 VAL A CA 1
ATOM 567 C C . VAL A 1 79 ? -0.581 -8.173 15.597 1.00 47.06 79 VAL A C 1
ATOM 569 O O . VAL A 1 79 ? -1.395 -8.293 16.511 1.00 47.06 79 VAL A O 1
ATOM 572 N N . VAL A 1 80 ? -0.866 -8.463 14.333 1.00 49.00 80 VAL A N 1
ATOM 573 C CA . VAL A 1 80 ? -2.158 -8.966 13.877 1.00 49.00 80 VAL A CA 1
ATOM 574 C C . VAL A 1 80 ? -1.988 -10.411 13.427 1.00 49.00 80 VAL A C 1
ATOM 576 O O . VAL A 1 80 ? -1.168 -10.712 12.563 1.00 49.00 80 VAL A O 1
ATOM 579 N N . THR A 1 81 ? -2.789 -11.310 13.991 1.00 41.22 81 THR A N 1
ATOM 580 C CA . THR A 1 81 ? -2.872 -12.714 13.576 1.00 41.22 81 THR A CA 1
ATOM 581 C C . THR A 1 81 ? -4.179 -12.933 12.809 1.00 41.22 81 THR A C 1
ATOM 583 O O . THR A 1 81 ? -5.250 -12.748 13.381 1.00 41.22 81 THR A O 1
ATOM 586 N N . GLY A 1 82 ? -4.112 -13.321 11.531 1.00 47.66 82 GLY A N 1
ATOM 587 C CA . GLY A 1 82 ? -5.290 -13.576 10.685 1.00 47.66 82 GLY A CA 1
ATOM 588 C C . GLY A 1 82 ? -5.657 -12.419 9.743 1.00 47.66 82 GLY A C 1
ATOM 589 O O . GLY A 1 82 ? -4.833 -11.562 9.437 1.00 47.66 82 GLY A O 1
ATOM 590 N N . PHE A 1 83 ? -6.900 -12.406 9.245 1.00 42.19 83 PHE A N 1
ATOM 591 C CA . PHE A 1 83 ? -7.389 -11.373 8.322 1.00 42.19 83 PHE A CA 1
ATOM 592 C C . PHE A 1 83 ? -7.636 -10.060 9.066 1.00 42.19 83 PHE A C 1
ATOM 594 O O . PHE A 1 83 ? -8.405 -10.024 10.027 1.00 42.19 83 PHE A O 1
ATOM 601 N N . SER A 1 84 ? -7.036 -8.955 8.629 1.00 51.94 84 SER A N 1
ATOM 602 C CA . SER A 1 84 ? -7.416 -7.632 9.135 1.00 51.94 84 SER A CA 1
ATOM 603 C C . SER A 1 84 ? -7.303 -6.554 8.072 1.00 51.94 84 SER A C 1
ATOM 605 O O . SER A 1 84 ? -6.282 -6.402 7.400 1.00 51.94 84 SER A O 1
ATOM 607 N N . THR A 1 85 ? -8.370 -5.773 7.954 1.00 50.91 85 THR A N 1
ATOM 608 C CA . THR A 1 85 ? -8.407 -4.524 7.200 1.00 50.91 85 THR A CA 1
ATOM 609 C C . THR A 1 85 ? -7.966 -3.396 8.134 1.00 50.91 85 THR A C 1
ATOM 611 O O . THR A 1 85 ? -8.791 -2.796 8.823 1.00 50.91 85 THR A O 1
ATOM 614 N N . LEU A 1 86 ? -6.663 -3.118 8.215 1.00 56.78 86 LEU A N 1
ATOM 615 C CA . LEU A 1 86 ? -6.173 -1.965 8.979 1.00 56.78 86 LEU A CA 1
ATOM 616 C C . LEU A 1 86 ? -6.367 -0.706 8.124 1.00 56.78 86 LEU A C 1
ATOM 618 O O . LEU A 1 86 ? -5.595 -0.444 7.208 1.00 56.78 86 LEU A O 1
ATOM 622 N N . GLY A 1 87 ? -7.416 0.070 8.409 1.00 53.75 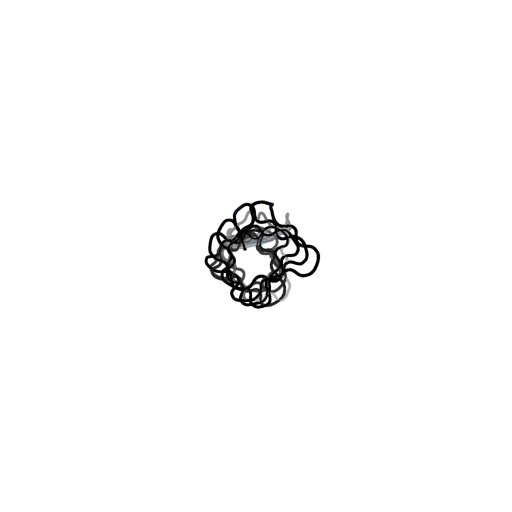87 GLY A N 1
ATOM 623 C CA . GLY A 1 87 ? -7.741 1.282 7.644 1.00 53.75 87 GLY A CA 1
ATOM 624 C C . GLY A 1 87 ? -6.703 2.408 7.787 1.00 53.75 87 GLY A C 1
ATOM 625 O O . GLY A 1 87 ? -6.316 3.020 6.795 1.00 53.75 87 GLY A O 1
ATOM 626 N N . LYS A 1 88 ? -6.225 2.667 9.013 1.00 54.25 88 LYS A N 1
ATOM 627 C CA . LYS A 1 88 ? -5.101 3.570 9.333 1.00 54.25 88 LYS A CA 1
ATOM 628 C C . LYS A 1 88 ? -4.250 2.936 10.435 1.00 54.25 88 LYS A C 1
ATOM 630 O O . LYS A 1 88 ? -4.607 3.023 11.608 1.00 54.25 88 LYS A O 1
ATOM 635 N N . ALA A 1 89 ? -3.143 2.295 10.071 1.00 57.97 89 ALA A N 1
ATOM 636 C CA . ALA A 1 89 ? -2.141 1.852 11.038 1.00 57.97 89 ALA A CA 1
ATOM 637 C C . ALA A 1 89 ? -1.183 3.017 11.336 1.00 57.97 89 ALA A C 1
ATOM 639 O O . ALA A 1 89 ? -0.491 3.478 10.434 1.00 57.97 89 ALA A O 1
ATOM 640 N N . ASN A 1 90 ? -1.146 3.506 12.578 1.00 56.91 90 ASN A N 1
ATOM 641 C CA . ASN A 1 90 ? -0.081 4.397 13.058 1.00 56.91 90 ASN A CA 1
ATOM 642 C C . ASN A 1 90 ? 0.904 3.582 13.907 1.00 56.91 90 ASN A C 1
ATOM 644 O O . ASN A 1 90 ? 0.971 3.756 15.122 1.00 56.91 90 ASN A O 1
ATOM 648 N N . ALA A 1 91 ? 1.574 2.630 13.258 1.00 57.47 91 ALA A N 1
ATOM 649 C CA . ALA A 1 91 ? 2.545 1.731 13.865 1.00 57.47 91 ALA A CA 1
ATOM 650 C C . ALA A 1 91 ? 3.919 1.916 13.193 1.00 57.47 91 ALA A C 1
ATOM 652 O O . ALA A 1 91 ? 3.991 2.090 11.978 1.00 57.47 91 ALA A O 1
ATOM 653 N N . THR A 1 92 ? 5.001 1.857 13.971 1.00 64.94 92 THR A N 1
ATOM 654 C CA . THR A 1 92 ? 6.390 1.710 13.528 1.00 64.94 92 THR A CA 1
ATOM 655 C C . THR A 1 92 ? 6.604 0.443 12.713 1.00 64.94 92 THR A C 1
ATOM 657 O O . THR A 1 92 ? 7.451 0.442 11.823 1.00 64.94 92 THR A O 1
ATOM 660 N N . SER A 1 93 ? 5.818 -0.611 12.956 1.00 66.12 93 SER A N 1
ATOM 661 C CA . SER A 1 93 ? 5.811 -1.812 12.125 1.00 66.12 93 SER A CA 1
ATOM 662 C C . SER A 1 93 ? 4.411 -2.424 11.964 1.00 66.12 93 SER A C 1
ATOM 664 O O . SER A 1 93 ? 3.608 -2.469 12.898 1.00 66.12 93 SER A O 1
ATOM 666 N N . LEU A 1 94 ? 4.124 -2.913 10.752 1.00 71.12 94 LEU A N 1
ATOM 667 C CA . LEU A 1 94 ? 3.003 -3.806 10.450 1.00 71.12 94 LEU A CA 1
ATOM 668 C C . LEU A 1 94 ? 3.587 -5.153 10.014 1.00 71.12 94 LEU A C 1
ATOM 670 O O . LEU A 1 94 ? 4.138 -5.254 8.919 1.00 71.12 94 LEU A O 1
ATOM 674 N N . ASN A 1 95 ? 3.477 -6.176 10.864 1.00 72.81 95 ASN A N 1
ATOM 675 C CA . ASN A 1 95 ? 3.995 -7.515 10.582 1.00 72.81 95 ASN A CA 1
ATOM 676 C C . ASN A 1 95 ? 2.848 -8.517 10.378 1.00 72.81 95 ASN A C 1
ATOM 678 O O . ASN A 1 95 ? 2.145 -8.867 11.326 1.00 72.81 95 ASN A O 1
ATOM 682 N N . VAL A 1 96 ? 2.668 -8.982 9.141 1.00 69.38 96 VAL A N 1
ATOM 683 C CA . VAL A 1 96 ? 1.642 -9.965 8.759 1.00 69.38 96 VAL A CA 1
ATOM 684 C C . VAL A 1 96 ? 2.331 -11.307 8.530 1.00 69.38 96 VAL A C 1
ATOM 686 O O . VAL A 1 96 ? 2.788 -11.606 7.432 1.00 69.38 96 VAL A O 1
ATOM 689 N N . THR A 1 97 ? 2.433 -12.117 9.585 1.00 66.00 97 THR A N 1
ATOM 690 C CA . THR A 1 97 ? 3.165 -13.398 9.546 1.00 66.00 97 THR A CA 1
ATOM 691 C C . THR A 1 97 ? 2.470 -14.455 8.680 1.00 66.00 97 THR A C 1
ATOM 693 O O . THR A 1 97 ? 3.123 -15.345 8.143 1.00 66.00 97 THR A O 1
ATOM 696 N N . THR A 1 98 ? 1.142 -14.376 8.541 1.00 58.03 98 THR A N 1
ATOM 697 C CA . THR A 1 98 ? 0.341 -15.247 7.664 1.00 58.03 98 THR A CA 1
ATOM 698 C C . THR A 1 98 ? -0.825 -14.459 7.061 1.00 58.03 98 THR A C 1
ATOM 700 O O . THR A 1 98 ? -1.390 -13.591 7.724 1.00 58.03 98 THR A O 1
ATOM 703 N N . GLY A 1 99 ? -1.201 -14.767 5.815 1.00 66.69 99 GLY A N 1
ATOM 704 C CA . GLY A 1 99 ? -2.299 -14.096 5.109 1.00 66.69 99 GLY A CA 1
ATOM 705 C C . GLY A 1 99 ? -1.884 -12.818 4.369 1.00 66.69 99 GLY A C 1
ATOM 706 O O . GLY A 1 99 ? -0.722 -12.644 4.013 1.00 66.69 99 GLY A O 1
ATOM 707 N N . PHE A 1 100 ? -2.856 -11.943 4.096 1.00 65.12 100 PHE A N 1
ATOM 708 C CA . PHE A 1 100 ? -2.655 -10.647 3.441 1.00 65.12 100 PHE A CA 1
ATOM 709 C C . PHE A 1 100 ? -3.364 -9.533 4.223 1.00 65.12 100 PHE A C 1
ATOM 711 O O . PHE A 1 100 ? -4.402 -9.762 4.846 1.00 65.12 100 PHE A O 1
ATOM 718 N N . SER A 1 101 ? -2.833 -8.312 4.155 1.00 71.00 101 SER A N 1
ATOM 719 C CA . SER A 1 101 ? -3.511 -7.099 4.626 1.00 71.00 101 SER A CA 1
ATOM 720 C C . SER A 1 101 ? -3.853 -6.203 3.446 1.00 71.00 101 SER A C 1
ATOM 722 O O . SER A 1 101 ? -3.060 -6.051 2.520 1.00 71.00 101 SER A O 1
ATOM 724 N N . THR A 1 102 ? -5.024 -5.575 3.484 1.00 71.81 102 THR A N 1
ATOM 725 C CA . THR A 1 102 ? -5.398 -4.530 2.525 1.00 71.81 102 THR A CA 1
ATOM 726 C C . THR A 1 102 ? -5.096 -3.166 3.134 1.00 71.81 102 THR A C 1
ATOM 728 O O . THR A 1 102 ? -5.684 -2.813 4.158 1.00 71.81 102 THR A O 1
ATOM 731 N N . VAL A 1 103 ? -4.212 -2.392 2.505 1.00 72.50 103 VAL A N 1
ATOM 732 C CA . VAL A 1 103 ? -3.878 -1.025 2.924 1.00 72.50 103 VAL A CA 1
ATOM 733 C C . VAL A 1 103 ? -4.451 -0.053 1.897 1.00 72.50 103 VAL A C 1
ATOM 735 O O . VAL A 1 103 ? -4.055 -0.073 0.737 1.00 72.50 103 VAL A O 1
ATOM 738 N N . GLN A 1 104 ? -5.398 0.795 2.308 1.00 77.69 104 GLN A N 1
ATOM 739 C CA . GLN A 1 104 ? -6.067 1.730 1.391 1.00 77.69 104 GLN A CA 1
ATOM 740 C C . GLN A 1 104 ? -5.144 2.872 0.927 1.00 77.69 104 GLN A C 1
ATOM 742 O O . GLN A 1 104 ? -5.332 3.400 -0.168 1.00 77.69 104 GLN A O 1
ATOM 747 N N . SER A 1 105 ? -4.172 3.258 1.762 1.00 75.69 105 SER A N 1
ATOM 748 C CA . SER A 1 105 ? -3.156 4.280 1.491 1.00 75.69 105 SER A CA 1
ATOM 749 C C . SER A 1 105 ? -1.909 3.990 2.325 1.00 75.69 105 SER A C 1
ATOM 751 O O . SER A 1 105 ? -2.027 3.774 3.531 1.00 75.69 105 SER A O 1
ATOM 753 N N . LEU A 1 106 ? -0.728 4.023 1.708 1.00 80.88 106 LEU A N 1
ATOM 754 C CA . LEU A 1 106 ? 0.561 3.826 2.374 1.00 80.88 106 LEU A CA 1
ATOM 755 C C . LEU A 1 106 ? 1.461 5.039 2.128 1.00 80.88 106 LEU A C 1
ATOM 757 O O . LEU A 1 106 ? 1.686 5.419 0.982 1.00 80.88 106 LEU A O 1
ATOM 761 N N . THR A 1 107 ? 2.003 5.600 3.205 1.00 81.88 107 THR A N 1
ATOM 762 C CA . THR A 1 107 ? 3.058 6.617 3.165 1.00 81.88 107 THR A CA 1
ATOM 763 C C . THR A 1 107 ? 4.245 6.054 3.935 1.00 81.88 107 THR A C 1
ATOM 765 O O . THR A 1 107 ? 4.137 5.849 5.142 1.00 81.88 107 THR A O 1
ATOM 768 N N . ALA A 1 108 ? 5.351 5.772 3.252 1.00 82.44 108 ALA A N 1
ATOM 769 C CA . ALA A 1 108 ? 6.560 5.208 3.849 1.00 82.44 108 ALA A CA 1
ATOM 770 C C . ALA A 1 108 ? 7.805 5.861 3.235 1.00 82.44 108 ALA A C 1
ATOM 772 O O . ALA A 1 108 ? 7.768 6.256 2.070 1.00 82.44 108 ALA A O 1
ATOM 773 N N . THR A 1 109 ? 8.890 5.970 4.010 1.00 87.06 109 THR A N 1
ATOM 774 C CA . THR A 1 109 ? 10.203 6.393 3.488 1.00 87.06 109 THR A CA 1
ATOM 775 C C . THR A 1 109 ? 10.742 5.355 2.510 1.00 87.06 109 THR A C 1
ATOM 777 O O . THR A 1 109 ? 11.136 5.707 1.406 1.00 87.06 109 THR A O 1
ATOM 780 N N . ASP A 1 110 ? 10.672 4.079 2.903 1.00 86.75 110 ASP A N 1
ATOM 781 C CA . ASP A 1 110 ? 11.106 2.937 2.108 1.00 86.75 110 ASP A CA 1
ATOM 782 C C . ASP A 1 110 ? 10.007 1.872 2.059 1.00 86.75 110 ASP A C 1
ATOM 784 O O . ASP A 1 110 ? 9.270 1.661 3.027 1.00 86.75 110 ASP A O 1
ATOM 788 N N . LEU A 1 111 ? 9.927 1.167 0.932 1.00 88.38 111 LEU A N 1
ATOM 789 C CA . LEU A 1 111 ? 9.083 -0.008 0.755 1.00 88.38 111 LEU A CA 1
ATOM 790 C C . LEU A 1 111 ? 9.908 -1.126 0.114 1.00 88.38 111 LEU A C 1
ATOM 792 O O . LEU A 1 111 ? 10.340 -1.006 -1.030 1.00 88.38 111 LEU A O 1
ATOM 796 N N . THR A 1 112 ? 10.071 -2.235 0.834 1.00 89.25 112 THR A N 1
ATOM 797 C CA . THR A 1 112 ? 10.759 -3.436 0.341 1.00 89.25 112 THR A CA 1
ATOM 798 C C . THR A 1 112 ? 9.747 -4.544 0.077 1.00 89.25 112 THR A C 1
ATOM 800 O O . THR A 1 112 ? 8.939 -4.864 0.946 1.00 89.25 112 THR A O 1
ATOM 803 N N . VAL A 1 113 ? 9.814 -5.171 -1.101 1.00 89.75 113 VAL A N 1
ATOM 804 C CA . VAL A 1 113 ? 8.959 -6.310 -1.470 1.00 89.75 113 VAL A CA 1
ATOM 805 C C . VAL A 1 113 ? 9.824 -7.482 -1.932 1.00 89.75 113 VAL A C 1
ATOM 807 O O . VAL A 1 113 ? 10.407 -7.440 -3.010 1.00 89.75 113 VAL A O 1
ATOM 810 N N . SER A 1 114 ? 9.909 -8.540 -1.124 1.00 88.44 114 SER A N 1
ATOM 811 C CA . SER A 1 114 ? 10.887 -9.623 -1.332 1.00 88.44 114 SER A CA 1
ATOM 812 C C . SER A 1 114 ? 10.460 -10.717 -2.315 1.00 88.44 114 SER A C 1
ATOM 814 O O . SER A 1 114 ? 11.320 -11.435 -2.813 1.00 88.44 114 SER A O 1
ATOM 816 N N . ILE A 1 115 ? 9.156 -10.879 -2.575 1.00 86.38 115 ILE A N 1
ATOM 817 C CA . ILE A 1 115 ? 8.611 -12.011 -3.361 1.00 86.38 115 ILE A CA 1
ATOM 818 C C . ILE A 1 115 ? 7.874 -11.529 -4.636 1.00 86.38 115 ILE A C 1
ATOM 820 O O . ILE A 1 115 ? 7.476 -12.334 -5.469 1.00 86.38 115 ILE A O 1
ATOM 824 N N . GLY A 1 116 ? 7.756 -10.208 -4.838 1.00 85.56 116 GLY A N 1
ATOM 825 C CA . GLY A 1 116 ? 7.127 -9.574 -6.007 1.00 85.56 116 GLY A CA 1
ATOM 826 C C . GLY A 1 116 ? 5.885 -8.737 -5.671 1.00 85.56 116 GLY A C 1
ATOM 827 O O . GLY A 1 116 ? 5.225 -8.958 -4.659 1.00 85.56 116 GLY A O 1
ATOM 828 N N . ALA A 1 117 ? 5.573 -7.759 -6.526 1.00 92.75 117 ALA A N 1
ATOM 829 C CA . ALA A 1 117 ? 4.413 -6.873 -6.405 1.00 92.75 117 ALA A CA 1
ATOM 830 C C . ALA A 1 117 ? 3.668 -6.768 -7.744 1.00 92.75 117 ALA A C 1
ATOM 832 O O . ALA A 1 117 ? 4.276 -6.866 -8.807 1.00 92.75 117 ALA A O 1
ATOM 833 N N . THR A 1 118 ? 2.356 -6.527 -7.698 1.00 93.81 118 THR A N 1
ATOM 834 C CA . THR A 1 118 ? 1.540 -6.188 -8.876 1.00 93.81 118 THR A CA 1
ATOM 835 C C . THR A 1 118 ? 0.852 -4.849 -8.641 1.00 93.81 118 THR A C 1
ATOM 837 O O . THR A 1 118 ? 0.174 -4.673 -7.630 1.00 93.81 118 THR A O 1
ATOM 840 N N . VAL A 1 119 ? 0.995 -3.919 -9.587 1.00 94.31 119 VAL A N 1
ATOM 841 C CA . VAL A 1 119 ? 0.274 -2.640 -9.612 1.00 94.31 119 VAL A CA 1
ATOM 842 C C . VAL A 1 119 ? -0.649 -2.667 -10.825 1.00 94.31 119 VAL A C 1
ATOM 844 O O . VAL A 1 119 ? -0.186 -2.752 -11.956 1.00 94.31 119 VAL A O 1
ATOM 847 N N . THR A 1 120 ? -1.961 -2.669 -10.594 1.00 94.00 120 THR A N 1
ATOM 848 C CA . THR A 1 120 ? -2.977 -2.827 -11.657 1.00 94.00 120 THR A CA 1
ATOM 849 C C . THR A 1 120 ? -3.398 -1.509 -12.304 1.00 94.00 120 THR A C 1
ATOM 851 O O . THR A 1 120 ? -4.076 -1.501 -13.329 1.00 94.00 120 THR A O 1
ATOM 854 N N . LYS A 1 121 ? -3.035 -0.399 -11.667 1.00 94.31 121 LYS A N 1
ATOM 855 C CA . LYS A 1 121 ? -3.236 0.974 -12.128 1.00 94.31 121 LYS A CA 1
ATOM 856 C C . LYS A 1 121 ? -1.861 1.569 -12.443 1.00 94.31 121 LYS A C 1
ATOM 858 O O . LYS A 1 121 ? -0.951 0.856 -12.855 1.00 94.31 121 LYS A O 1
ATOM 863 N N . ASP A 1 122 ? -1.706 2.861 -12.213 1.00 94.25 122 ASP A N 1
ATOM 864 C CA . ASP A 1 122 ? -0.472 3.571 -12.483 1.00 94.25 122 ASP A CA 1
ATOM 865 C C . ASP A 1 122 ? 0.553 3.349 -11.366 1.00 94.25 122 ASP A C 1
ATOM 867 O O . ASP A 1 122 ? 0.232 3.385 -10.175 1.00 94.25 122 ASP A O 1
ATOM 871 N N . LEU A 1 123 ? 1.810 3.175 -11.767 1.00 94.75 123 LEU A N 1
ATOM 872 C CA . LEU A 1 123 ? 2.969 3.328 -10.900 1.00 94.75 123 LEU A CA 1
ATOM 873 C C . LEU A 1 123 ? 3.636 4.664 -11.239 1.00 94.75 123 LEU A C 1
ATOM 875 O O . LEU A 1 123 ? 4.187 4.821 -12.325 1.00 94.75 123 LEU A O 1
ATOM 879 N N . ASN A 1 124 ? 3.603 5.618 -10.310 1.00 94.56 124 ASN A N 1
ATOM 880 C CA . ASN A 1 124 ? 4.312 6.888 -10.449 1.00 94.56 124 ASN A CA 1
ATOM 881 C C . ASN A 1 124 ? 5.608 6.858 -9.631 1.00 94.56 124 ASN A C 1
ATOM 883 O O . ASN A 1 124 ? 5.560 6.669 -8.415 1.00 94.56 124 ASN A O 1
ATOM 887 N N . VAL A 1 125 ? 6.753 7.081 -10.276 1.00 95.81 125 VAL A N 1
ATOM 888 C CA . VAL A 1 125 ? 8.060 7.160 -9.611 1.00 95.81 125 VAL A CA 1
ATOM 889 C C . VAL A 1 125 ? 8.571 8.594 -9.712 1.00 95.81 125 VAL A C 1
ATOM 891 O O . VAL A 1 125 ? 8.824 9.089 -10.804 1.00 95.81 125 VAL A O 1
ATOM 894 N N . GLY A 1 126 ? 8.708 9.275 -8.572 1.00 93.44 126 GLY A N 1
ATOM 895 C CA . GLY A 1 126 ? 9.129 10.684 -8.529 1.00 93.44 126 GLY A CA 1
ATOM 896 C C . GLY A 1 126 ? 10.633 10.917 -8.719 1.00 93.44 126 GLY A C 1
ATOM 897 O O . GLY A 1 126 ? 11.055 12.057 -8.884 1.00 93.44 126 GLY A O 1
ATOM 898 N N . ALA A 1 127 ? 11.437 9.854 -8.679 1.00 93.81 127 ALA A N 1
ATOM 899 C CA . ALA A 1 127 ? 12.891 9.877 -8.824 1.00 93.81 127 ALA A CA 1
ATOM 900 C C . ALA A 1 127 ? 13.350 8.772 -9.797 1.00 93.81 127 ALA A C 1
ATOM 902 O O . ALA A 1 127 ? 12.564 8.274 -10.601 1.00 93.81 127 ALA A O 1
ATOM 903 N N . ALA A 1 128 ? 14.627 8.385 -9.747 1.00 93.50 128 ALA A N 1
ATOM 904 C CA . ALA A 1 128 ? 15.151 7.306 -10.578 1.00 93.50 128 ALA A CA 1
ATOM 905 C C . ALA A 1 128 ? 14.580 5.934 -10.171 1.00 93.50 128 ALA A C 1
ATOM 907 O O . ALA A 1 128 ? 14.432 5.637 -8.987 1.00 93.50 128 ALA A O 1
ATOM 908 N N . ALA A 1 129 ? 14.320 5.083 -11.165 1.00 95.88 129 ALA A N 1
ATOM 909 C CA . ALA A 1 129 ? 13.979 3.675 -10.988 1.00 95.88 129 ALA A CA 1
ATOM 910 C C . ALA A 1 129 ? 15.054 2.796 -11.638 1.00 95.88 129 ALA A C 1
ATOM 912 O O . ALA A 1 129 ? 15.491 3.077 -12.754 1.00 95.88 129 ALA A O 1
ATOM 913 N N . THR A 1 130 ? 15.429 1.706 -10.970 1.00 95.88 130 THR A N 1
ATOM 914 C CA . THR A 1 130 ? 16.366 0.706 -11.497 1.00 95.88 130 THR A CA 1
ATOM 915 C C . THR A 1 130 ? 15.664 -0.641 -11.596 1.00 95.88 130 THR A C 1
ATOM 917 O O . THR A 1 130 ? 15.092 -1.114 -10.617 1.00 95.88 130 THR A O 1
ATOM 920 N N . VAL A 1 131 ? 15.747 -1.287 -12.760 1.00 95.69 131 VAL A N 1
ATOM 921 C CA . VAL A 1 131 ? 15.287 -2.666 -12.965 1.00 95.69 131 VAL A CA 1
ATOM 922 C C . VAL A 1 131 ? 16.522 -3.538 -13.156 1.00 95.69 131 VAL A C 1
ATOM 924 O O . VAL A 1 131 ? 17.241 -3.389 -14.137 1.00 95.69 131 VAL A O 1
ATOM 927 N N . GLY A 1 132 ? 16.805 -4.416 -12.191 1.00 93.75 132 GLY A N 1
ATOM 928 C CA . GLY A 1 132 ? 18.014 -5.255 -12.211 1.00 93.75 132 GLY A CA 1
ATOM 929 C C . GLY A 1 132 ? 17.960 -6.436 -13.188 1.00 93.75 132 GLY A C 1
ATOM 930 O O . GLY A 1 132 ? 18.983 -7.060 -13.448 1.00 93.75 132 GLY A O 1
ATOM 931 N N . ALA A 1 133 ? 16.776 -6.748 -13.716 1.00 93.69 133 ALA A N 1
ATOM 932 C CA . ALA A 1 133 ? 16.530 -7.822 -14.674 1.00 93.69 133 ALA A CA 1
ATOM 933 C C . ALA A 1 133 ? 15.883 -7.264 -15.957 1.00 93.69 133 ALA A C 1
ATOM 935 O O . ALA A 1 133 ? 15.893 -6.058 -16.198 1.00 93.69 133 ALA A O 1
ATOM 936 N N . ALA A 1 134 ? 15.316 -8.136 -16.792 1.00 94.31 134 ALA A N 1
ATOM 937 C CA . ALA A 1 134 ? 14.615 -7.715 -17.998 1.00 94.31 134 ALA A CA 1
ATOM 938 C C . ALA A 1 134 ? 13.376 -6.863 -17.668 1.00 94.31 134 ALA A C 1
ATOM 940 O O . ALA A 1 134 ? 12.567 -7.221 -16.812 1.00 94.31 134 ALA A O 1
ATOM 941 N N . LEU A 1 135 ? 13.206 -5.763 -18.403 1.00 95.81 135 LEU A N 1
ATOM 942 C CA . LEU A 1 135 ? 11.976 -4.979 -18.439 1.00 95.81 135 LEU A CA 1
ATOM 943 C C . LEU A 1 135 ? 11.191 -5.355 -19.698 1.00 95.81 135 LEU A C 1
ATOM 945 O O . LEU A 1 135 ? 11.725 -5.289 -20.801 1.00 95.81 135 LEU A O 1
ATOM 949 N N . THR A 1 136 ? 9.920 -5.718 -19.538 1.00 96.31 136 THR A N 1
ATOM 950 C CA . THR A 1 136 ? 8.987 -5.922 -20.656 1.00 96.31 136 THR A CA 1
ATOM 951 C C . THR A 1 136 ? 7.931 -4.829 -20.630 1.00 96.31 136 THR A C 1
ATOM 953 O O . THR A 1 136 ? 7.287 -4.622 -19.603 1.00 96.31 136 THR A O 1
ATOM 956 N N . VAL A 1 137 ? 7.730 -4.152 -21.759 1.00 96.31 137 VAL A N 1
ATOM 957 C CA . VAL A 1 137 ? 6.675 -3.149 -21.935 1.00 96.31 137 VAL A CA 1
ATOM 958 C C . VAL A 1 137 ? 5.816 -3.583 -23.114 1.00 96.31 137 VAL A C 1
ATOM 960 O O . VAL A 1 137 ? 6.296 -3.652 -24.238 1.00 96.31 137 VAL A O 1
ATOM 963 N N . THR A 1 138 ? 4.554 -3.918 -22.853 1.00 95.25 138 THR A N 1
ATOM 964 C CA . THR A 1 138 ? 3.604 -4.352 -23.893 1.00 95.25 138 THR A CA 1
ATOM 965 C C . THR A 1 138 ? 2.836 -3.187 -24.520 1.00 95.25 138 THR A C 1
ATOM 967 O O . THR A 1 138 ? 2.263 -3.336 -25.594 1.00 95.25 138 THR A O 1
ATOM 970 N N . GLY A 1 139 ? 2.806 -2.034 -23.844 1.00 94.00 139 GLY A N 1
ATOM 971 C CA . GLY A 1 139 ? 2.232 -0.783 -24.339 1.00 94.00 139 GLY A CA 1
ATOM 972 C C . GLY A 1 139 ? 3.284 0.173 -24.906 1.00 94.00 139 GLY A C 1
ATOM 973 O O . GLY A 1 139 ? 4.453 -0.168 -25.060 1.00 94.00 139 GLY A O 1
ATOM 974 N N . GLY A 1 140 ? 2.872 1.408 -25.193 1.00 93.62 140 GLY A N 1
ATOM 975 C CA . GLY A 1 140 ? 3.797 2.456 -25.624 1.00 93.62 140 GLY A CA 1
ATOM 976 C C . GLY A 1 140 ? 4.719 2.913 -24.491 1.00 93.62 140 GLY A C 1
ATOM 977 O O . GLY A 1 140 ? 4.261 3.164 -23.377 1.00 93.62 140 GLY A O 1
ATOM 978 N N . ALA A 1 141 ? 6.006 3.079 -24.791 1.00 96.19 141 ALA A N 1
ATOM 979 C CA . ALA A 1 141 ? 6.973 3.724 -23.909 1.00 96.19 141 ALA A CA 1
ATOM 980 C C . ALA A 1 141 ? 7.357 5.097 -24.476 1.00 96.19 141 ALA A C 1
ATOM 982 O O . ALA A 1 141 ? 7.648 5.225 -25.664 1.00 96.19 141 ALA A O 1
ATOM 983 N N . LYS A 1 142 ? 7.381 6.126 -23.623 1.00 95.62 142 LYS A N 1
ATOM 984 C CA . LYS A 1 142 ? 7.888 7.457 -23.973 1.00 95.62 142 LYS A CA 1
ATOM 985 C C . LYS A 1 142 ? 9.119 7.766 -23.133 1.00 95.62 142 LYS A C 1
ATOM 987 O O . LYS A 1 142 ? 9.030 7.833 -21.911 1.00 95.62 142 LYS A O 1
ATOM 992 N N . PHE A 1 143 ? 10.226 8.051 -23.804 1.00 95.44 143 PHE A N 1
ATOM 993 C CA . PHE A 1 143 ? 11.433 8.595 -23.192 1.00 95.44 143 PHE A CA 1
ATOM 994 C C . PHE A 1 143 ? 11.498 10.082 -23.543 1.00 95.44 143 PHE A C 1
ATOM 996 O O . PHE A 1 143 ? 11.522 10.448 -24.713 1.00 95.44 143 PHE A O 1
ATOM 1003 N N . ALA A 1 144 ? 11.402 10.950 -22.534 1.00 94.06 144 ALA A N 1
ATOM 1004 C CA . ALA A 1 144 ? 11.379 12.402 -22.744 1.00 94.06 144 ALA A CA 1
ATOM 1005 C C . ALA A 1 144 ? 12.781 13.006 -22.933 1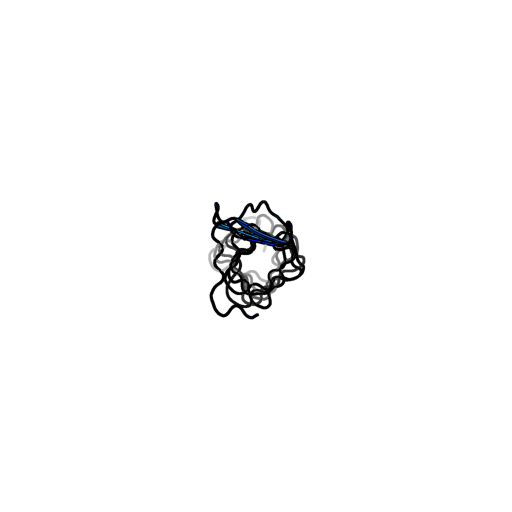.00 94.06 144 ALA A C 1
ATOM 1007 O O . ALA A 1 144 ? 12.903 14.121 -23.430 1.00 94.06 144 ALA A O 1
ATOM 1008 N N . ALA A 1 145 ? 13.807 12.270 -22.515 1.00 93.81 145 ALA A N 1
ATOM 1009 C CA . ALA A 1 145 ? 15.215 12.605 -22.651 1.00 93.81 145 ALA A CA 1
ATOM 1010 C C . ALA A 1 145 ? 15.940 11.455 -23.368 1.00 93.81 145 ALA A C 1
ATOM 1012 O O . ALA A 1 145 ? 15.299 10.564 -23.931 1.00 93.81 145 ALA A O 1
ATOM 1013 N N . ASP A 1 146 ? 17.269 11.473 -23.332 1.00 92.62 146 ASP A N 1
ATOM 1014 C CA . ASP A 1 146 ? 18.100 10.493 -24.020 1.00 92.62 146 ASP A CA 1
ATOM 1015 C C . ASP A 1 146 ? 17.850 9.057 -23.534 1.00 92.62 146 ASP A C 1
ATOM 1017 O O . ASP A 1 146 ? 17.708 8.783 -22.340 1.00 92.62 146 ASP A O 1
ATOM 1021 N N . SER A 1 147 ? 17.859 8.119 -24.481 1.00 95.38 147 SER A N 1
ATOM 1022 C CA . SER A 1 147 ? 17.864 6.677 -24.231 1.00 95.38 147 SER A CA 1
ATOM 1023 C C . SER A 1 147 ? 19.167 6.075 -24.749 1.00 95.38 147 SER A C 1
ATOM 1025 O O . SER A 1 147 ? 19.530 6.305 -25.904 1.00 95.38 147 SER A O 1
ATOM 1027 N N . ARG A 1 148 ? 19.852 5.271 -23.931 1.00 95.81 148 ARG A N 1
ATOM 1028 C CA . ARG A 1 148 ? 21.098 4.590 -24.309 1.00 95.81 148 ARG A CA 1
ATOM 1029 C C . ARG A 1 148 ? 20.921 3.077 -24.263 1.00 95.81 148 ARG A C 1
ATOM 1031 O O . ARG A 1 148 ? 20.472 2.539 -23.256 1.00 95.81 148 ARG A O 1
ATOM 1038 N N . PHE A 1 149 ? 21.342 2.403 -25.328 1.00 95.12 149 PHE A N 1
ATOM 1039 C CA . PHE A 1 149 ? 21.432 0.947 -25.400 1.00 95.12 149 PHE A CA 1
ATOM 1040 C C . PHE A 1 149 ? 22.910 0.554 -25.445 1.00 95.12 149 PHE A C 1
ATOM 1042 O O . PHE A 1 149 ? 23.625 0.928 -26.368 1.00 95.12 149 PHE A O 1
ATOM 1049 N N . GLU A 1 150 ? 23.382 -0.183 -24.438 1.00 95.00 150 GLU A N 1
ATOM 1050 C CA . GLU A 1 150 ? 24.791 -0.623 -24.351 1.00 95.00 150 GLU A CA 1
ATOM 1051 C C . GLU A 1 150 ? 25.110 -1.804 -25.283 1.00 95.00 150 GLU A C 1
ATOM 1053 O O . GLU A 1 150 ? 26.264 -2.201 -25.455 1.00 95.00 150 GLU A O 1
ATOM 1058 N N . LYS A 1 151 ? 24.061 -2.432 -25.820 1.00 93.94 151 LYS A N 1
ATOM 1059 C CA . LYS A 1 151 ? 24.095 -3.605 -26.697 1.00 93.94 151 LYS A CA 1
ATOM 1060 C C . LYS A 1 151 ? 23.244 -3.325 -27.938 1.00 93.94 151 LYS A C 1
ATOM 1062 O O . LYS A 1 151 ? 22.871 -2.184 -28.191 1.00 93.94 151 LYS A O 1
ATOM 1067 N N . ALA A 1 152 ? 22.970 -4.362 -28.724 1.00 93.38 152 ALA A N 1
ATOM 1068 C CA . ALA A 1 152 ? 22.131 -4.244 -29.906 1.00 93.38 152 ALA A CA 1
ATOM 1069 C C . ALA A 1 152 ? 20.728 -3.723 -29.550 1.00 93.38 152 ALA A C 1
ATOM 1071 O O . ALA A 1 152 ? 20.137 -4.133 -28.551 1.00 93.38 152 ALA A O 1
ATOM 1072 N N . LEU A 1 153 ? 20.219 -2.836 -30.402 1.00 95.38 153 LEU A N 1
ATOM 1073 C CA . LEU A 1 153 ? 18.820 -2.437 -30.451 1.00 95.38 153 LEU A CA 1
ATOM 1074 C C . LEU A 1 153 ? 18.189 -3.118 -31.667 1.00 95.38 153 LEU A C 1
ATOM 1076 O O . LEU A 1 153 ? 18.687 -2.965 -32.780 1.00 95.38 153 LEU A O 1
ATOM 1080 N N . GLU A 1 154 ? 17.103 -3.848 -31.446 1.00 95.94 154 GLU A N 1
ATOM 1081 C CA . GLU A 1 154 ? 16.279 -4.438 -32.498 1.00 95.94 154 GLU A CA 1
ATOM 1082 C C . GLU A 1 154 ? 14.960 -3.669 -32.599 1.00 95.94 154 GLU A C 1
ATOM 1084 O O . GLU A 1 154 ? 14.370 -3.292 -31.585 1.00 95.94 154 GLU A O 1
ATOM 1089 N N . ILE A 1 155 ? 14.510 -3.423 -33.827 1.00 95.50 155 ILE A N 1
ATOM 1090 C CA . ILE A 1 155 ? 13.251 -2.742 -34.126 1.00 95.50 155 ILE A CA 1
ATOM 1091 C C . ILE A 1 155 ? 12.489 -3.657 -35.074 1.00 95.50 155 ILE A C 1
ATOM 1093 O O . ILE A 1 155 ? 12.974 -3.944 -36.163 1.00 95.50 155 ILE A O 1
ATOM 1097 N N . GLY A 1 156 ? 11.337 -4.156 -34.623 1.00 93.31 156 GLY A N 1
ATOM 1098 C CA . GLY A 1 156 ? 10.575 -5.163 -35.368 1.00 93.31 156 GLY A CA 1
ATOM 1099 C C . GLY A 1 156 ? 9.826 -4.612 -36.583 1.00 93.31 156 GLY A C 1
ATOM 1100 O O . GLY A 1 156 ? 9.613 -5.343 -37.539 1.00 93.31 156 GLY A O 1
ATOM 1101 N N . GLU A 1 157 ? 9.454 -3.332 -36.541 1.00 93.69 157 GLU A N 1
ATOM 1102 C CA . GLU A 1 157 ? 8.711 -2.637 -37.600 1.00 93.69 157 GLU A CA 1
ATOM 1103 C C . GLU A 1 157 ? 9.518 -1.401 -38.051 1.00 93.69 157 GLU A C 1
ATOM 1105 O O . GLU A 1 157 ? 10.723 -1.482 -38.290 1.00 93.69 157 GLU A O 1
ATOM 1110 N N . ASP A 1 158 ? 8.890 -0.228 -38.123 1.00 94.00 158 ASP A N 1
ATOM 1111 C CA . ASP A 1 158 ? 9.523 0.992 -38.611 1.00 94.00 158 ASP A CA 1
ATOM 1112 C C . ASP A 1 158 ? 10.336 1.736 -37.538 1.00 94.00 158 ASP A C 1
ATOM 1114 O O . ASP A 1 158 ? 9.882 1.974 -36.415 1.00 94.00 158 ASP A O 1
ATOM 1118 N N . LEU A 1 159 ? 11.513 2.229 -37.936 1.00 94.56 159 LEU A N 1
ATOM 1119 C CA . LEU A 1 159 ? 12.229 3.292 -37.231 1.00 94.56 159 LEU A CA 1
ATOM 1120 C C . LEU A 1 159 ? 11.963 4.633 -37.923 1.00 94.56 159 LEU A C 1
ATOM 1122 O O . LEU A 1 159 ? 12.504 4.907 -38.993 1.00 94.56 159 LEU A O 1
ATOM 1126 N N . ASN A 1 160 ? 11.188 5.505 -37.281 1.00 94.06 160 ASN A N 1
ATOM 1127 C CA . ASN A 1 160 ? 11.024 6.888 -37.724 1.00 94.06 160 ASN A CA 1
ATOM 1128 C C . ASN A 1 160 ? 11.939 7.823 -36.921 1.00 94.06 160 ASN A C 1
ATOM 1130 O O . ASN A 1 160 ? 11.860 7.868 -35.693 1.00 94.06 160 ASN A O 1
ATOM 1134 N N . VAL A 1 161 ? 12.774 8.604 -37.605 1.00 94.62 161 VAL A N 1
ATOM 1135 C CA . VAL A 1 161 ? 13.673 9.581 -36.976 1.00 94.62 161 VAL A CA 1
ATOM 1136 C C . VAL A 1 161 ? 13.237 10.979 -37.397 1.00 94.62 161 VAL A C 1
ATOM 1138 O O . VAL A 1 161 ? 13.337 11.346 -38.562 1.00 94.62 161 VAL A O 1
ATOM 1141 N N . GLY A 1 162 ? 12.743 11.771 -36.441 1.00 91.06 162 GLY A N 1
ATOM 1142 C CA . GLY A 1 162 ? 12.231 13.120 -36.720 1.00 91.06 162 GLY A CA 1
ATOM 1143 C C . GLY A 1 162 ? 13.307 14.146 -37.103 1.00 91.06 162 GLY A C 1
ATOM 1144 O O . GLY A 1 162 ? 12.984 15.207 -37.627 1.00 91.06 162 GLY A O 1
ATOM 1145 N N . ALA A 1 163 ? 14.577 13.834 -36.841 1.00 91.75 163 ALA A N 1
ATOM 1146 C CA . ALA A 1 163 ? 15.744 14.641 -37.186 1.00 91.75 163 ALA A CA 1
ATOM 1147 C C . ALA A 1 163 ? 16.781 13.787 -37.942 1.00 91.75 163 ALA A C 1
ATOM 1149 O O . ALA A 1 163 ? 16.480 12.693 -38.413 1.00 91.75 163 ALA A O 1
ATOM 1150 N N . ALA A 1 164 ? 18.016 14.276 -38.072 1.00 89.81 164 ALA A N 1
ATOM 1151 C CA . ALA A 1 164 ? 19.088 13.503 -38.692 1.00 89.81 164 ALA A CA 1
ATOM 1152 C C . ALA A 1 164 ? 19.483 12.295 -37.824 1.00 89.81 164 ALA A C 1
ATOM 1154 O O . ALA A 1 164 ? 19.714 12.432 -36.623 1.00 89.81 164 ALA A O 1
ATOM 1155 N N . ALA A 1 165 ? 19.613 11.127 -38.452 1.00 93.44 165 ALA A N 1
ATOM 1156 C CA . ALA A 1 165 ? 20.274 9.969 -37.863 1.00 93.44 165 ALA A CA 1
ATOM 1157 C C . ALA A 1 165 ? 21.769 10.001 -38.217 1.00 93.44 165 ALA A C 1
ATOM 1159 O O . ALA A 1 165 ? 22.125 10.128 -39.388 1.00 93.44 165 ALA A O 1
ATOM 1160 N N . THR A 1 166 ? 22.639 9.853 -37.218 1.00 93.25 166 THR A N 1
ATOM 1161 C CA . THR A 1 166 ? 24.095 9.776 -37.413 1.00 93.25 166 THR A CA 1
ATOM 1162 C C . THR A 1 166 ? 24.566 8.348 -37.190 1.00 93.25 166 THR A C 1
ATOM 1164 O O . THR A 1 166 ? 24.339 7.782 -36.123 1.00 93.25 166 THR A O 1
ATOM 1167 N N . ILE A 1 167 ? 25.265 7.781 -38.173 1.00 94.12 167 ILE A N 1
ATOM 1168 C CA . ILE A 1 167 ? 25.864 6.447 -38.090 1.00 94.12 167 ILE A CA 1
ATOM 1169 C C . ILE A 1 167 ? 27.372 6.613 -38.256 1.00 94.12 167 ILE A C 1
ATOM 1171 O O . ILE A 1 167 ? 27.844 7.037 -39.306 1.00 94.12 167 ILE A O 1
ATOM 1175 N N . THR A 1 168 ? 28.126 6.316 -37.201 1.00 93.62 168 THR A N 1
ATOM 1176 C CA . THR A 1 168 ? 29.598 6.374 -37.219 1.00 93.62 168 THR A CA 1
ATOM 1177 C C . THR A 1 168 ? 30.229 5.059 -37.671 1.00 93.62 168 THR A C 1
ATOM 1179 O O . THR A 1 168 ? 31.376 5.042 -38.107 1.00 93.62 168 THR A O 1
ATOM 1182 N N . GLY A 1 169 ? 29.485 3.958 -37.543 1.00 91.81 169 GLY A N 1
ATOM 1183 C CA . GLY A 1 169 ? 29.871 2.636 -38.018 1.00 91.81 169 GLY A CA 1
ATOM 1184 C C . GLY A 1 169 ? 29.386 2.345 -39.437 1.00 91.81 169 GLY A C 1
ATOM 1185 O O . GLY A 1 169 ? 28.939 3.220 -40.175 1.00 91.81 169 GLY A O 1
ATOM 1186 N N . ILE A 1 170 ? 29.451 1.070 -39.809 1.00 92.94 170 ILE A N 1
ATOM 1187 C CA . ILE A 1 170 ? 28.910 0.582 -41.078 1.00 92.94 170 ILE A CA 1
ATOM 1188 C C . ILE A 1 170 ? 27.383 0.557 -40.992 1.00 92.94 170 ILE A C 1
ATOM 1190 O O . ILE A 1 170 ? 26.817 0.074 -40.011 1.00 92.94 170 ILE A O 1
ATOM 1194 N N . SER A 1 171 ? 26.726 1.035 -42.046 1.00 93.19 171 SER A N 1
ATOM 1195 C CA . SER A 1 171 ? 25.308 0.778 -42.287 1.00 93.19 171 SER A CA 1
ATOM 1196 C C . SER A 1 171 ? 25.163 -0.227 -43.427 1.00 93.19 171 SER A C 1
ATOM 1198 O O . SER A 1 171 ? 25.831 -0.112 -44.454 1.00 93.19 171 SER A O 1
ATOM 1200 N N . THR A 1 172 ? 24.293 -1.217 -43.237 1.00 93.75 172 THR A N 1
ATOM 1201 C CA . THR A 1 172 ? 23.967 -2.224 -44.251 1.00 93.75 172 THR A CA 1
ATOM 1202 C C . THR A 1 172 ? 22.466 -2.213 -44.463 1.00 93.75 172 THR A C 1
ATOM 1204 O O . THR A 1 172 ? 21.706 -2.448 -43.528 1.00 93.75 172 THR A O 1
ATOM 1207 N N . PHE A 1 173 ? 22.044 -1.982 -45.701 1.00 92.94 173 PHE A N 1
ATOM 1208 C CA . PHE A 1 173 ? 20.648 -2.087 -46.105 1.00 92.94 173 PHE A CA 1
ATOM 1209 C C . PHE A 1 173 ? 20.489 -3.350 -46.941 1.00 92.94 173 PHE A C 1
ATOM 1211 O O . PHE A 1 173 ? 21.214 -3.551 -47.915 1.00 92.94 173 PHE A O 1
ATOM 1218 N N . THR A 1 174 ? 19.554 -4.209 -46.551 1.00 91.56 174 THR A N 1
ATOM 1219 C CA . THR A 1 174 ? 19.169 -5.379 -47.346 1.00 91.56 174 THR A CA 1
ATOM 1220 C C . THR A 1 174 ? 17.784 -5.127 -47.933 1.00 91.56 174 THR A C 1
ATOM 1222 O O . THR A 1 174 ? 16.930 -4.534 -47.280 1.00 91.56 174 THR A O 1
ATOM 1225 N N . GLY A 1 175 ? 17.573 -5.511 -49.192 1.00 93.25 175 GLY A N 1
ATOM 1226 C CA . GLY A 1 175 ? 16.342 -5.190 -49.918 1.00 93.25 175 GLY A CA 1
ATOM 1227 C C . GLY A 1 175 ? 16.345 -3.797 -50.559 1.00 93.25 175 GLY A C 1
ATOM 1228 O O . GLY A 1 175 ? 17.395 -3.234 -50.870 1.00 93.25 175 GLY A O 1
ATOM 1229 N N . ALA A 1 176 ? 15.151 -3.268 -50.830 1.00 91.81 176 ALA A N 1
ATOM 1230 C CA . ALA A 1 176 ? 14.987 -1.990 -51.513 1.00 91.81 176 ALA A CA 1
ATOM 1231 C C . ALA A 1 176 ? 15.278 -0.819 -50.562 1.00 91.81 176 ALA A C 1
ATOM 1233 O O . ALA A 1 176 ? 14.541 -0.588 -49.608 1.00 91.81 176 ALA A O 1
ATOM 1234 N N . ALA A 1 177 ? 16.323 -0.049 -50.859 1.00 92.62 177 ALA A N 1
ATOM 1235 C CA . ALA A 1 177 ? 16.638 1.194 -50.166 1.00 92.62 177 ALA A CA 1
ATOM 1236 C C . ALA A 1 177 ? 16.391 2.386 -51.098 1.00 92.62 177 ALA A C 1
ATOM 1238 O O . ALA A 1 177 ? 16.816 2.383 -52.256 1.00 92.62 177 ALA A O 1
ATOM 1239 N N . LYS A 1 178 ? 15.711 3.418 -50.592 1.00 92.06 178 LYS A N 1
ATOM 1240 C CA . LYS A 1 178 ? 15.496 4.676 -51.309 1.00 92.06 178 LYS A CA 1
ATOM 1241 C C . LYS A 1 178 ? 16.240 5.790 -50.595 1.00 92.06 178 LYS A C 1
ATOM 1243 O O . LYS A 1 178 ? 15.932 6.120 -49.456 1.00 92.06 178 LYS A O 1
ATOM 1248 N N . PHE A 1 179 ? 17.171 6.398 -51.309 1.00 91.12 179 PHE A N 1
ATOM 1249 C CA . PHE A 1 179 ? 17.898 7.571 -50.853 1.00 91.12 179 PHE A CA 1
ATOM 1250 C C . PHE A 1 179 ? 17.389 8.810 -51.586 1.00 91.12 179 PHE A C 1
ATOM 1252 O O . PHE A 1 179 ? 16.838 8.718 -52.687 1.00 91.12 179 PHE A O 1
ATOM 1259 N N . ALA A 1 180 ? 17.517 9.971 -50.953 1.00 88.94 180 ALA A N 1
ATOM 1260 C CA . ALA A 1 180 ? 17.112 11.225 -51.566 1.00 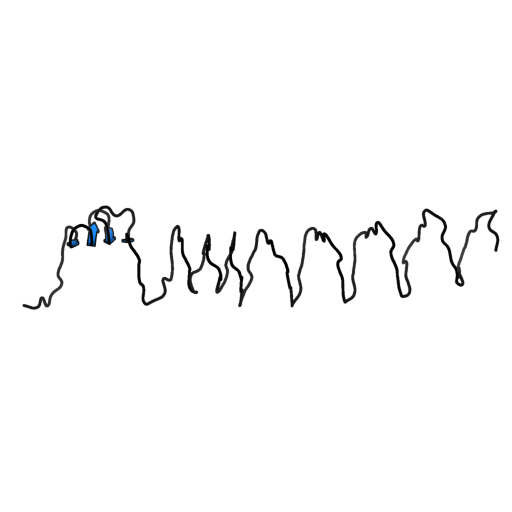88.94 180 ALA A CA 1
ATOM 1261 C C . ALA A 1 180 ? 18.068 11.588 -52.716 1.00 88.94 180 ALA A C 1
ATOM 1263 O O . ALA A 1 180 ? 19.239 11.219 -52.711 1.00 88.94 180 ALA A O 1
ATOM 1264 N N . SER A 1 181 ? 17.592 12.351 -53.703 1.00 89.31 181 SER A N 1
ATOM 1265 C CA . SER A 1 181 ? 18.402 12.727 -54.876 1.00 89.31 181 SER A CA 1
ATOM 1266 C C . SER A 1 181 ? 19.643 13.560 -54.529 1.00 89.31 181 SER A C 1
ATOM 1268 O O . SER A 1 181 ? 20.553 13.682 -55.341 1.00 89.31 181 SER A O 1
ATOM 1270 N N . ASN A 1 182 ? 19.672 14.155 -53.335 1.00 90.25 182 ASN A N 1
ATOM 1271 C CA . ASN A 1 182 ? 20.791 14.921 -52.792 1.00 90.25 182 ASN A CA 1
ATOM 1272 C C . ASN A 1 182 ? 21.687 14.104 -51.839 1.00 90.25 182 ASN A C 1
ATOM 1274 O O . ASN A 1 182 ? 22.559 14.688 -51.193 1.00 90.25 182 ASN A O 1
ATOM 1278 N N . SER A 1 183 ? 21.481 12.789 -51.718 1.00 88.12 183 SER A N 1
ATOM 1279 C CA . SER A 1 183 ? 22.346 11.920 -50.920 1.00 88.12 183 SER A CA 1
ATOM 1280 C C . SER A 1 183 ? 23.768 11.893 -51.485 1.00 88.12 183 SER A C 1
ATOM 1282 O O . SER A 1 183 ? 23.977 11.835 -52.697 1.00 88.12 183 SER A O 1
ATOM 1284 N N . ARG A 1 184 ? 24.754 11.947 -50.585 1.00 83.94 184 ARG A N 1
ATOM 1285 C CA . ARG A 1 184 ? 26.187 11.862 -50.886 1.00 83.94 184 ARG A CA 1
ATOM 1286 C C . ARG A 1 184 ? 26.734 10.684 -50.089 1.00 83.94 184 ARG A C 1
ATOM 1288 O O . ARG A 1 184 ? 26.569 10.677 -48.872 1.00 83.94 184 ARG A O 1
ATOM 1295 N N . PHE A 1 185 ? 27.303 9.707 -50.784 1.00 81.81 185 PHE A N 1
ATOM 1296 C CA . PHE A 1 185 ? 27.911 8.515 -50.195 1.00 81.81 185 PHE A CA 1
ATOM 1297 C C . PHE A 1 185 ? 29.430 8.645 -50.226 1.00 81.81 185 PHE A C 1
ATOM 1299 O O . PHE A 1 185 ? 29.932 9.247 -51.206 1.00 81.81 185 PHE A O 1
#